Protein AF-0000000072103315 (afdb_homodimer)

pLDDT: mean 82.86, std 22.59, range [32.94, 98.88]

Structure (mmCIF, N/CA/C/O backbone):
data_AF-0000000072103315-model_v1
#
loop_
_entity.id
_entity.type
_entity.pdbx_description
1 polymer 'STS14 protein'
#
loop_
_atom_site.group_PDB
_atom_site.id
_atom_site.type_symbol
_atom_site.label_atom_id
_atom_site.label_alt_id
_atom_site.label_comp_id
_atom_site.label_asym_id
_atom_site.label_entity_id
_atom_site.label_seq_id
_atom_site.pdbx_PDB_ins_code
_atom_site.Cartn_x
_atom_site.Cartn_y
_atom_site.Cartn_z
_atom_site.occupancy
_atom_site.B_iso_or_equiv
_atom_site.auth_seq_id
_atom_site.auth_comp_id
_atom_site.auth_asym_id
_atom_site.auth_atom_id
_atom_site.pdbx_PDB_model_num
ATOM 1 N N . MET A 1 1 ? -19.484 75 88.875 1 34.22 1 MET A N 1
ATOM 2 C CA . MET A 1 1 ? -18.703 73.812 88.875 1 34.22 1 MET A CA 1
ATOM 3 C C . MET A 1 1 ? -18.703 73.125 87.5 1 34.22 1 MET A C 1
ATOM 5 O O . MET A 1 1 ? -19.75 72.75 86.938 1 34.22 1 MET A O 1
ATOM 9 N N . ALA A 1 2 ? -17.812 73.625 86.562 1 39.03 2 ALA A N 1
ATOM 10 C CA . ALA A 1 2 ? -17.516 73.438 85.125 1 39.03 2 ALA A CA 1
ATOM 11 C C . ALA A 1 2 ? -17.094 72 84.875 1 39.03 2 ALA A C 1
ATOM 13 O O . ALA A 1 2 ? -16.141 71.5 85.438 1 39.03 2 ALA A O 1
ATOM 14 N N . TYR A 1 3 ? -18.078 71.062 84.688 1 36.84 3 TYR A N 1
ATOM 15 C CA . TYR A 1 3 ? -17.922 69.625 84.375 1 36.84 3 TYR A CA 1
ATOM 16 C C . TYR A 1 3 ? -17.047 69.438 83.188 1 36.84 3 TYR A C 1
ATOM 18 O O . TYR A 1 3 ? -17.312 70 82.125 1 36.84 3 TYR A O 1
ATOM 26 N N . PHE A 1 4 ? -15.719 69.25 83.312 1 36.66 4 PHE A N 1
ATOM 27 C CA . PHE A 1 4 ? -14.633 68.938 82.438 1 36.66 4 PHE A CA 1
ATOM 28 C C . PHE A 1 4 ? -14.898 67.688 81.625 1 36.66 4 PHE A C 1
ATOM 30 O O . PHE A 1 4 ? -14.945 66.562 82.25 1 36.66 4 PHE A O 1
ATOM 37 N N . LEU A 1 5 ? -15.805 67.625 80.688 1 36.06 5 LEU A N 1
ATOM 38 C CA . LEU A 1 5 ? -16.109 66.5 79.812 1 36.06 5 LEU A CA 1
ATOM 39 C C . LEU A 1 5 ? -14.852 66 79.188 1 36.06 5 LEU A C 1
ATOM 41 O O . LEU A 1 5 ? -14.164 66.75 78.438 1 36.06 5 LEU A O 1
ATOM 45 N N . PHE A 1 6 ? -14.07 65.125 79.812 1 36.47 6 PHE A N 1
ATOM 46 C CA . PHE A 1 6 ? -12.836 64.438 79.375 1 36.47 6 PHE A CA 1
ATOM 47 C C . PHE A 1 6 ? -13.078 63.656 78.062 1 36.47 6 PHE A C 1
ATOM 49 O O . PHE A 1 6 ? -13.891 62.719 78.062 1 36.47 6 PHE A O 1
ATOM 56 N N . LEU A 1 7 ? -13.125 64.25 76.938 1 38.22 7 LEU A N 1
ATOM 57 C CA . LEU A 1 7 ? -13.25 63.562 75.625 1 38.22 7 LEU A CA 1
ATOM 58 C C . LEU A 1 7 ? -12.117 62.562 75.375 1 38.22 7 LEU A C 1
ATOM 60 O O . LEU A 1 7 ? -10.945 62.938 75.438 1 38.22 7 LEU A O 1
ATOM 64 N N . GLN A 1 8 ? -12.211 61.375 75.938 1 35.34 8 GLN A N 1
ATOM 65 C CA . GLN A 1 8 ? -11.219 60.312 75.75 1 35.34 8 GLN A CA 1
ATOM 66 C C . GLN A 1 8 ? -11.008 60 74.25 1 35.34 8 GLN A C 1
ATOM 68 O O . GLN A 1 8 ? -11.969 59.719 73.562 1 35.34 8 GLN A O 1
ATOM 73 N N . PHE A 1 9 ? -10.031 60.594 73.625 1 38.16 9 PHE A N 1
ATOM 74 C CA . PHE A 1 9 ? -9.609 60.344 72.25 1 38.16 9 PHE A CA 1
ATOM 75 C C . PHE A 1 9 ? -9.156 58.906 72.062 1 38.16 9 PHE A C 1
ATOM 77 O O . PHE A 1 9 ? -8.242 58.438 72.75 1 38.16 9 PHE A O 1
ATOM 84 N N . ILE A 1 10 ? -10.039 57.969 71.938 1 35.69 10 ILE A N 1
ATOM 85 C CA . ILE A 1 10 ? -9.633 56.594 71.688 1 35.69 10 ILE A CA 1
ATOM 86 C C . ILE A 1 10 ? -8.766 56.469 70.438 1 35.69 10 ILE A C 1
ATOM 88 O O . ILE A 1 10 ? -9.172 56.906 69.375 1 35.69 10 ILE A O 1
ATOM 92 N N . LEU A 1 11 ? -7.469 56.531 70.625 1 32.94 11 LEU A N 1
ATOM 93 C CA . LEU A 1 11 ? -6.449 56.344 69.562 1 32.94 11 LEU A CA 1
ATOM 94 C C . LEU A 1 11 ? -6.617 54.969 68.875 1 32.94 11 LEU A C 1
ATOM 96 O O . LEU A 1 11 ? -6.535 53.938 69.562 1 32.94 11 LEU A O 1
ATOM 100 N N . LEU A 1 12 ? -7.559 54.844 68 1 36.03 12 LEU A N 1
ATOM 101 C CA . LEU A 1 12 ? -7.703 53.562 67.312 1 36.03 12 LEU A CA 1
ATOM 102 C C . LEU A 1 12 ? -6.418 53.219 66.562 1 36.03 12 LEU A C 1
ATOM 104 O O . LEU A 1 12 ? -5.918 54 65.75 1 36.03 12 LEU A O 1
ATOM 108 N N . SER A 1 13 ? -5.5 52.594 67.188 1 36.66 13 SER A N 1
ATOM 109 C CA . SER A 1 13 ? -4.266 52.094 66.562 1 36.66 13 SER A CA 1
ATOM 110 C C . SER A 1 13 ? -4.555 51.188 65.375 1 36.66 13 SER A C 1
ATOM 112 O O . SER A 1 13 ? -5.266 50.188 65.5 1 36.66 13 SER A O 1
ATOM 114 N N . ALA A 1 14 ? -4.766 51.719 64.25 1 37.81 14 ALA A N 1
ATOM 115 C CA . ALA A 1 14 ? -4.898 50.938 63.031 1 37.81 14 ALA A CA 1
ATOM 116 C C . ALA A 1 14 ? -3.664 50.062 62.781 1 37.81 14 ALA A C 1
ATOM 118 O O . ALA A 1 14 ? -2.566 50.594 62.562 1 37.81 14 ALA A O 1
ATOM 119 N N . ILE A 1 15 ? -3.502 49 63.469 1 36.97 15 ILE A N 1
ATOM 120 C CA . ILE A 1 15 ? -2.393 48.094 63.219 1 36.97 15 ILE A CA 1
ATOM 121 C C . ILE A 1 15 ? -2.42 47.625 61.781 1 36.97 15 ILE A C 1
ATOM 123 O O . ILE A 1 15 ? -3.434 47.094 61.312 1 36.97 15 ILE A O 1
ATOM 127 N N . SER A 1 16 ? -1.817 48.281 60.875 1 35.09 16 SER A N 1
ATOM 128 C CA . SER A 1 16 ? -1.657 47.875 59.5 1 35.09 16 SER A CA 1
ATOM 129 C C . SER A 1 16 ? -1.01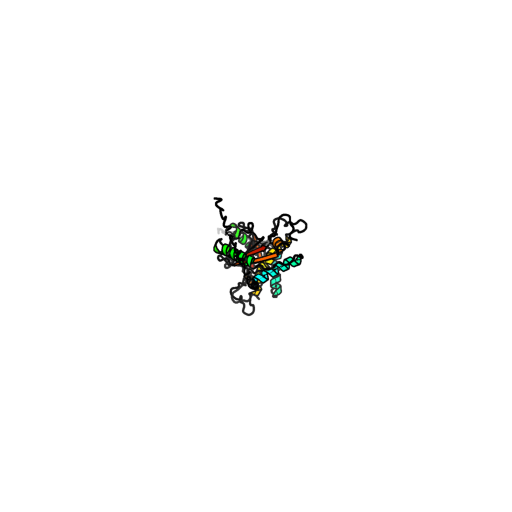3 46.469 59.406 1 35.09 16 SER A C 1
ATOM 131 O O . SER A 1 16 ? 0.096 46.281 59.906 1 35.09 16 SER A O 1
ATOM 133 N N . SER A 1 17 ? -1.743 45.438 59.625 1 40.25 17 SER A N 1
ATOM 134 C CA . SER A 1 17 ? -1.151 44.125 59.438 1 40.25 17 SER A CA 1
ATOM 135 C C . SER A 1 17 ? -0.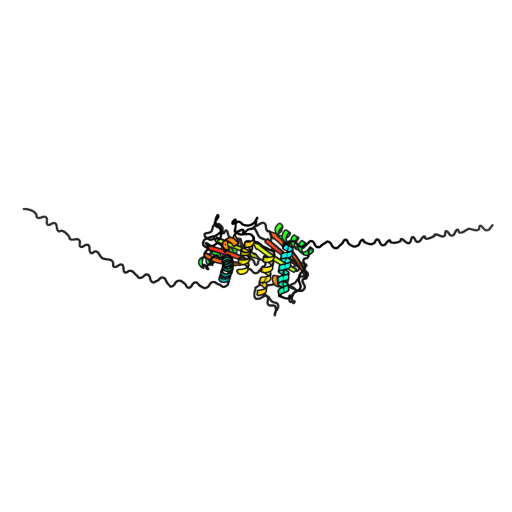566 44 58.031 1 40.25 17 SER A C 1
ATOM 137 O O . SER A 1 17 ? -1.277 44.156 57.031 1 40.25 17 SER A O 1
ATOM 139 N N . LEU A 1 18 ? 0.617 44.438 57.812 1 41.19 18 LEU A N 1
ATOM 140 C CA . LEU A 1 18 ? 1.313 44.125 56.562 1 41.19 18 LEU A CA 1
ATOM 141 C C . LEU A 1 18 ? 1.318 42.625 56.281 1 41.19 18 LEU A C 1
ATOM 143 O O . LEU A 1 18 ? 1.901 41.844 57.062 1 41.19 18 LEU A O 1
ATOM 147 N N . ALA A 1 19 ? 0.28 42.062 55.75 1 38.94 19 ALA A N 1
ATOM 148 C CA . ALA A 1 19 ? 0.307 40.688 55.281 1 38.94 19 ALA A CA 1
ATOM 149 C C . ALA A 1 19 ? 1.526 40.406 54.406 1 38.94 19 ALA A C 1
ATOM 151 O O . ALA A 1 19 ? 1.727 41.094 53.406 1 38.94 19 ALA A O 1
ATOM 152 N N . TYR A 1 20 ? 2.633 40 55 1 41.41 20 TYR A N 1
ATOM 153 C CA . TYR A 1 20 ? 3.742 39.438 54.25 1 41.41 20 TYR A CA 1
ATOM 154 C C . TYR A 1 20 ? 3.252 38.375 53.25 1 41.41 20 TYR A C 1
ATOM 156 O O . TYR A 1 20 ? 2.631 37.406 53.625 1 41.41 20 TYR A O 1
ATOM 164 N N . ILE A 1 21 ? 2.795 38.812 52.125 1 38.69 21 ILE A N 1
ATOM 165 C CA . ILE A 1 21 ? 2.531 37.844 51.094 1 38.69 21 ILE A CA 1
ATOM 166 C C . ILE A 1 21 ? 3.777 36.969 50.844 1 38.69 21 ILE A C 1
ATOM 168 O O . ILE A 1 21 ? 4.82 37.5 50.438 1 38.69 21 ILE A O 1
ATOM 172 N N . LEU A 1 22 ? 4.098 36.031 51.75 1 39.34 22 LEU A N 1
ATOM 173 C CA . LEU A 1 22 ? 5.094 35.031 51.375 1 39.34 22 LEU A CA 1
ATOM 174 C C . LEU A 1 22 ? 4.902 34.562 49.938 1 39.34 22 LEU A C 1
ATOM 176 O O . LEU A 1 22 ? 3.809 34.125 49.562 1 39.34 22 LEU A O 1
ATOM 180 N N . GLY A 1 23 ? 5.621 35.156 49.062 1 41 23 GLY A N 1
ATOM 181 C CA . GLY A 1 23 ? 5.711 34.594 47.719 1 41 23 GLY A CA 1
ATOM 182 C C . GLY A 1 23 ? 5.918 33.094 47.719 1 41 23 GLY A C 1
ATOM 183 O O . GLY A 1 23 ? 6.938 32.594 48.219 1 41 23 GLY A O 1
ATOM 184 N N . GLN A 1 24 ? 4.902 32.312 48 1 45.31 24 GLN A N 1
ATOM 185 C CA . GLN A 1 24 ? 5.133 30.891 47.812 1 45.31 24 GLN A CA 1
ATOM 186 C C . GLN A 1 24 ? 5.84 30.609 46.5 1 45.31 24 GLN A C 1
ATOM 188 O O . GLN A 1 24 ? 5.395 31.078 45.438 1 45.31 24 GLN A O 1
ATOM 193 N N . ALA A 1 25 ? 7.148 30.406 46.562 1 46.53 25 ALA A N 1
ATOM 194 C CA . ALA A 1 25 ? 7.848 29.938 45.375 1 46.53 25 ALA A CA 1
ATOM 195 C C . ALA A 1 25 ? 7.07 28.812 44.688 1 46.53 25 ALA A C 1
ATOM 197 O O . ALA A 1 25 ? 6.68 27.844 45.344 1 46.53 25 ALA A O 1
ATOM 198 N N . VAL A 1 26 ? 6.262 29.141 43.688 1 50.34 26 VAL A N 1
ATOM 199 C CA . VAL A 1 26 ? 5.723 28.062 42.844 1 50.34 26 VAL A CA 1
ATOM 200 C C . VAL A 1 26 ? 6.816 27.047 42.562 1 50.34 26 VAL A C 1
ATOM 202 O O . VAL A 1 26 ? 7.938 27.406 42.188 1 50.34 26 VAL A O 1
ATOM 205 N N . PRO A 1 27 ? 6.805 25.891 43.281 1 49.09 27 PRO A N 1
ATOM 206 C CA . PRO A 1 27 ? 7.844 24.922 42.938 1 49.09 27 PRO A CA 1
ATOM 207 C C . PRO A 1 27 ? 8.117 24.875 41.438 1 49.09 27 PRO A C 1
ATOM 209 O O . PRO A 1 27 ? 7.23 25.188 40.625 1 49.09 27 PRO A O 1
ATOM 212 N N . PRO A 1 28 ? 9.422 24.969 41.062 1 45.44 28 PRO A N 1
ATOM 213 C CA . PRO A 1 28 ? 9.664 24.859 39.625 1 45.44 28 PRO A CA 1
ATOM 214 C C . PRO A 1 28 ? 8.797 23.781 38.969 1 45.44 28 PRO A C 1
ATOM 216 O O . PRO A 1 28 ? 8.375 22.828 39.625 1 45.44 28 PRO A O 1
ATOM 219 N N . PRO A 1 29 ? 8.109 24.172 37.906 1 42.12 29 PRO A N 1
ATOM 220 C CA . PRO A 1 29 ? 7.328 23.109 37.281 1 42.12 29 PRO A CA 1
ATOM 221 C C . PRO A 1 29 ? 8.078 21.781 37.219 1 42.12 29 PRO A C 1
ATOM 223 O O . PRO A 1 29 ? 9.312 21.766 37.219 1 42.12 29 PRO A O 1
ATOM 226 N N . PRO A 1 30 ? 7.523 20.703 37.719 1 43.34 30 PRO A N 1
ATOM 227 C CA . PRO A 1 30 ? 8.242 19.438 37.625 1 43.34 30 PRO A CA 1
ATOM 228 C C . PRO A 1 30 ? 9.039 19.312 36.312 1 43.34 30 PRO A C 1
ATOM 230 O O . PRO A 1 30 ? 8.727 19.969 35.312 1 43.34 30 PRO A O 1
ATOM 233 N N . PRO A 1 31 ? 10.273 18.797 36.406 1 39.84 31 PRO A N 1
ATOM 234 C CA . PRO A 1 31 ? 11.047 18.609 35.188 1 39.84 31 PRO A CA 1
ATOM 235 C C . PRO A 1 31 ? 10.18 18.203 34 1 39.84 31 PRO A C 1
ATOM 237 O O . PRO A 1 31 ? 9.117 17.609 34.188 1 39.84 31 PRO A O 1
ATOM 240 N N . THR A 1 32 ? 10.344 18.844 32.875 1 40.97 32 THR A N 1
ATOM 241 C CA . THR A 1 32 ? 9.742 18.484 31.594 1 40.97 32 THR A CA 1
ATOM 242 C C . THR A 1 32 ? 9.648 16.969 31.469 1 40.97 32 THR A C 1
ATOM 244 O O . THR A 1 32 ? 10.617 16.25 31.734 1 40.97 32 THR A O 1
ATOM 247 N N . ALA A 1 33 ? 8.484 16.391 31.562 1 40.84 33 ALA A N 1
ATOM 248 C CA . ALA A 1 33 ? 8.227 14.969 31.359 1 40.84 33 ALA A CA 1
ATOM 249 C C . ALA A 1 33 ? 9.211 14.375 30.359 1 40.84 33 ALA A C 1
ATOM 251 O O . ALA A 1 33 ? 9.5 14.984 29.328 1 40.84 33 ALA A O 1
ATOM 252 N N . ALA A 1 34 ? 10.133 13.602 30.609 1 41.94 34 ALA A N 1
ATOM 253 C CA . ALA A 1 34 ? 11.023 12.812 29.75 1 41.94 34 ALA A CA 1
ATOM 254 C C . ALA A 1 34 ? 10.281 12.273 28.531 1 41.94 34 ALA A C 1
ATOM 256 O O . ALA A 1 34 ? 9.195 11.688 28.672 1 41.94 34 ALA A O 1
ATOM 257 N N . TH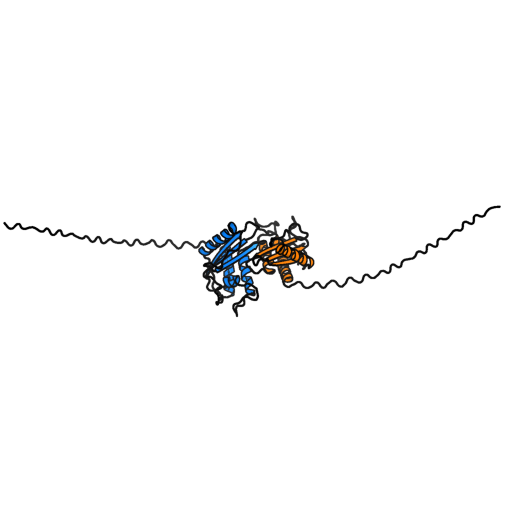R A 1 35 ? 10.359 12.883 27.328 1 46.91 35 THR A N 1
ATOM 258 C CA . THR A 1 35 ? 9.758 12.469 26.062 1 46.91 35 THR A CA 1
ATOM 259 C C . THR A 1 35 ? 9.93 10.969 25.844 1 46.91 35 THR A C 1
ATOM 261 O O . THR A 1 35 ? 11.055 10.461 25.844 1 46.91 35 THR A O 1
ATOM 264 N N . THR A 1 36 ? 9.141 10.109 26.422 1 50.53 36 THR A N 1
ATOM 265 C CA . THR A 1 36 ? 9.172 8.68 26.141 1 50.53 36 THR A CA 1
ATOM 266 C C . THR A 1 36 ? 9.586 8.438 24.688 1 50.53 36 THR A C 1
ATOM 268 O O . THR A 1 36 ? 9.07 9.078 23.766 1 50.53 36 THR A O 1
ATOM 271 N N . PRO A 1 37 ? 10.711 7.801 24.578 1 55.5 37 PRO A N 1
ATOM 272 C CA . PRO A 1 37 ? 11.148 7.461 23.219 1 55.5 37 PRO A CA 1
ATOM 273 C C . PRO A 1 37 ? 10.016 6.891 22.359 1 55.5 37 PRO A C 1
ATOM 275 O O . PRO A 1 37 ? 9.148 6.184 22.875 1 55.5 37 PRO A O 1
ATOM 278 N N . PRO A 1 38 ? 9.914 7.398 21.234 1 72.12 38 PRO A N 1
ATOM 279 C CA . PRO A 1 38 ? 8.875 6.875 20.344 1 72.12 38 PRO A CA 1
ATOM 280 C C . PRO A 1 38 ? 8.969 5.363 20.156 1 72.12 38 PRO A C 1
ATOM 282 O O . PRO A 1 38 ? 10.055 4.789 20.266 1 72.12 38 PRO A O 1
ATOM 285 N N . SER A 1 39 ? 7.848 4.703 20.078 1 86.88 39 SER A N 1
ATOM 286 C CA . SER A 1 39 ? 7.785 3.291 19.719 1 86.88 39 SER A CA 1
ATOM 287 C C . SER A 1 39 ? 8.578 3.01 18.438 1 86.88 39 SER A C 1
ATOM 289 O O . SER A 1 39 ? 8.969 3.938 17.734 1 86.88 39 SER A O 1
ATOM 291 N N . ARG A 1 40 ? 8.898 1.839 18.203 1 90.75 40 ARG A N 1
ATOM 292 C CA . ARG A 1 40 ? 9.594 1.439 16.969 1 90.75 40 ARG A CA 1
ATOM 293 C C . ARG A 1 40 ? 8.844 1.926 15.742 1 90.75 40 ARG A C 1
ATOM 295 O O . ARG A 1 40 ? 9.461 2.426 14.797 1 90.75 40 ARG A O 1
ATOM 302 N N . ALA A 1 41 ? 7.547 1.81 15.773 1 94.12 41 ALA A N 1
ATOM 303 C CA . ALA A 1 41 ? 6.734 2.283 14.656 1 94.12 41 ALA A CA 1
ATOM 304 C C . ALA A 1 41 ? 6.848 3.797 14.5 1 94.12 41 ALA A C 1
ATOM 306 O O . ALA A 1 41 ? 6.98 4.305 13.383 1 94.12 41 ALA A O 1
ATOM 307 N N . ALA A 1 42 ? 6.777 4.488 15.602 1 97.5 42 ALA A N 1
ATOM 308 C CA . ALA A 1 42 ? 6.902 5.945 15.578 1 97.5 42 ALA A CA 1
ATOM 309 C C . ALA A 1 42 ? 8.234 6.367 14.961 1 97.5 42 ALA A C 1
ATOM 311 O O . ALA A 1 42 ? 8.273 7.258 14.109 1 97.5 42 ALA A O 1
ATOM 312 N N . GLN A 1 43 ? 9.242 5.703 15.391 1 97.94 43 GLN A N 1
ATOM 313 C CA . GLN A 1 43 ? 10.562 6.035 14.875 1 97.94 43 GLN A CA 1
ATOM 314 C C . GLN A 1 43 ? 10.656 5.75 13.375 1 97.94 43 GLN A C 1
ATOM 316 O O . GLN A 1 43 ? 11.273 6.512 12.633 1 97.94 43 GLN A O 1
ATOM 321 N N . GLU A 1 44 ? 10.078 4.668 12.922 1 97.5 44 GLU A N 1
ATOM 322 C CA . GLU A 1 44 ? 10.109 4.328 11.508 1 97.5 44 GLU A CA 1
ATOM 323 C C . GLU A 1 44 ? 9.344 5.359 10.68 1 97.5 44 GLU A C 1
ATOM 325 O O . GLU A 1 44 ? 9.812 5.77 9.609 1 97.5 44 GLU A O 1
ATOM 330 N N . PHE A 1 45 ? 8.164 5.758 11.133 1 98.56 45 PHE A N 1
ATOM 331 C CA . PHE A 1 45 ? 7.453 6.84 10.461 1 98.56 45 PHE A CA 1
ATOM 332 C C . PHE A 1 45 ? 8.336 8.078 10.344 1 98.56 45 PHE A C 1
ATOM 334 O O . PHE A 1 45 ? 8.445 8.664 9.266 1 98.56 45 PHE A O 1
ATOM 341 N N . LEU A 1 46 ? 8.914 8.422 11.469 1 98.81 46 LEU A N 1
ATOM 342 C CA . LEU A 1 46 ? 9.711 9.641 11.523 1 98.81 46 LEU A CA 1
ATOM 343 C C . LEU A 1 46 ? 10.914 9.555 10.594 1 98.81 46 LEU A C 1
ATOM 345 O O . LEU A 1 46 ? 11.172 10.469 9.812 1 98.81 46 LEU A O 1
ATOM 349 N N . ASP A 1 47 ? 11.625 8.477 10.633 1 98.62 47 ASP A N 1
ATOM 350 C CA . ASP A 1 47 ? 12.828 8.289 9.82 1 98.62 47 ASP A CA 1
ATOM 351 C C . ASP A 1 47 ? 12.5 8.359 8.336 1 98.62 47 ASP A C 1
ATOM 353 O O . ASP A 1 47 ? 13.203 9.016 7.566 1 98.62 47 ASP A O 1
ATOM 357 N N . GLU A 1 48 ? 11.453 7.664 7.891 1 98.38 48 GLU A N 1
ATOM 358 C CA . GLU A 1 48 ? 11.102 7.629 6.477 1 98.38 48 GLU A CA 1
ATOM 359 C C . GLU A 1 48 ? 10.648 9 5.984 1 98.38 48 GLU A C 1
ATOM 361 O O . GLU A 1 48 ? 10.953 9.398 4.859 1 98.38 48 GLU A O 1
ATOM 366 N N . HIS A 1 49 ? 9.891 9.688 6.812 1 98.88 49 HIS A N 1
ATOM 367 C CA . HIS A 1 49 ? 9.539 11.055 6.457 1 98.88 49 HIS A CA 1
ATOM 368 C C . HIS A 1 49 ? 10.789 11.914 6.289 1 98.88 49 HIS A C 1
ATOM 370 O O . HIS A 1 49 ? 10.922 12.641 5.301 1 98.88 49 HIS A O 1
ATOM 376 N N . ASN A 1 50 ? 11.656 11.875 7.207 1 98.88 50 ASN A N 1
ATOM 377 C CA . ASN A 1 50 ? 12.812 12.758 7.223 1 98.88 50 ASN A CA 1
ATOM 378 C C . ASN A 1 50 ? 13.82 12.383 6.137 1 98.88 50 ASN A C 1
ATOM 380 O O . ASN A 1 50 ? 14.539 13.242 5.629 1 98.88 50 ASN A O 1
ATOM 384 N N . LYS A 1 51 ? 13.836 11.148 5.812 1 98.81 51 LYS A N 1
ATOM 385 C CA . LYS A 1 51 ? 14.617 10.758 4.645 1 98.81 51 LYS A CA 1
ATOM 386 C C . LYS A 1 51 ? 14.133 11.477 3.389 1 98.81 51 LYS A C 1
ATOM 388 O O . LYS A 1 51 ? 14.93 12 2.617 1 98.81 51 LYS A O 1
ATOM 393 N N . ALA A 1 52 ? 12.875 11.469 3.141 1 98.62 52 ALA A N 1
ATOM 394 C CA . ALA A 1 52 ? 12.289 12.148 1.99 1 98.62 52 ALA A CA 1
ATOM 395 C C . ALA A 1 52 ? 12.578 13.648 2.035 1 98.62 52 ALA A C 1
ATOM 397 O O . ALA A 1 52 ? 12.867 14.266 1.008 1 98.62 52 ALA A O 1
ATOM 398 N N . ARG A 1 53 ? 12.461 14.195 3.23 1 98.88 53 ARG A N 1
ATOM 399 C CA . ARG A 1 53 ? 12.711 15.625 3.4 1 98.88 53 ARG A CA 1
ATOM 400 C C . ARG A 1 53 ? 14.172 15.969 3.121 1 98.88 53 ARG A C 1
ATOM 402 O O . ARG A 1 53 ? 14.461 16.953 2.449 1 98.88 53 ARG A O 1
ATOM 409 N N . ALA A 1 54 ? 15.07 15.18 3.605 1 98.81 54 ALA A N 1
ATOM 410 C CA . ALA A 1 54 ? 16.5 15.406 3.389 1 98.81 54 ALA A CA 1
ATOM 411 C C . ALA A 1 54 ? 16.828 15.414 1.9 1 98.81 54 ALA A C 1
ATOM 413 O O . ALA A 1 54 ? 17.703 16.172 1.459 1 98.81 54 ALA A O 1
ATOM 414 N N . GLU A 1 55 ? 16.156 14.664 1.124 1 98.31 55 GLU A N 1
ATOM 415 C CA . GLU A 1 55 ? 16.406 14.539 -0.308 1 98.31 55 GLU A CA 1
ATOM 416 C C . GLU A 1 55 ? 16.172 15.859 -1.029 1 98.31 55 GLU A C 1
ATOM 418 O O . GLU A 1 55 ? 16.75 16.109 -2.09 1 98.31 55 GLU A O 1
ATOM 423 N N . VAL A 1 56 ? 15.375 16.672 -0.457 1 98.12 56 VAL A N 1
ATOM 424 C CA . VAL A 1 56 ? 15.07 17.922 -1.143 1 98.12 56 VAL A CA 1
ATOM 425 C C . VAL A 1 56 ? 15.547 19.109 -0.302 1 98.12 56 VAL A C 1
ATOM 427 O O . VAL A 1 56 ? 15.109 20.234 -0.515 1 98.12 56 VAL A O 1
ATOM 430 N N . GLY A 1 57 ? 16.297 18.828 0.757 1 98.25 57 GLY A N 1
ATOM 431 C CA . GLY A 1 57 ? 16.938 19.875 1.533 1 98.25 57 GLY A CA 1
ATOM 432 C C . GLY A 1 57 ? 16.016 20.547 2.527 1 98.25 57 GLY A C 1
ATOM 433 O O . GLY A 1 57 ? 16.219 21.688 2.908 1 98.25 57 GLY A O 1
ATOM 434 N N . VAL A 1 58 ? 14.992 19.891 2.855 1 98.56 58 VAL A N 1
ATOM 435 C CA . VAL A 1 58 ? 14.023 20.391 3.824 1 98.56 58 VAL A CA 1
ATOM 436 C C . VAL A 1 58 ? 14.391 19.906 5.223 1 98.56 58 VAL A C 1
ATOM 438 O O . VAL A 1 58 ? 14.859 18.781 5.395 1 98.56 58 VAL A O 1
ATOM 441 N N . GLY A 1 59 ? 14.266 20.734 6.301 1 98.56 59 GLY A N 1
ATOM 442 C CA . GLY A 1 59 ? 14.578 20.375 7.676 1 98.56 59 GLY A CA 1
ATOM 443 C C . GLY A 1 59 ? 13.766 19.203 8.188 1 98.56 59 GLY A C 1
ATOM 444 O O . GLY A 1 59 ? 12.656 18.953 7.723 1 98.56 59 GLY A O 1
ATOM 445 N N . PRO A 1 60 ? 14.219 18.531 9.164 1 98.88 60 PRO A N 1
ATOM 446 C CA . PRO A 1 60 ? 13.531 17.344 9.664 1 98.88 60 PRO A CA 1
ATOM 447 C C . PRO A 1 60 ? 12.297 17.672 10.508 1 98.88 60 PRO A C 1
ATOM 449 O O . PRO A 1 60 ? 12.25 18.734 11.133 1 98.88 60 PRO A O 1
ATOM 452 N N . LEU A 1 61 ? 11.289 16.734 10.461 1 98.88 61 LEU A N 1
ATOM 453 C CA . LEU A 1 61 ? 10.188 16.734 11.422 1 98.88 61 LEU A CA 1
ATOM 454 C C . LEU A 1 61 ? 10.648 16.188 12.766 1 98.88 61 LEU A C 1
ATOM 456 O O . LEU A 1 61 ? 11.586 15.383 12.828 1 98.88 61 LEU A O 1
ATOM 460 N N . THR A 1 62 ? 10.023 16.625 13.812 1 98.75 62 THR A N 1
ATOM 461 C CA . THR A 1 62 ? 10.141 16 15.133 1 98.75 62 THR A CA 1
ATOM 462 C C . THR A 1 62 ? 8.859 15.266 15.5 1 98.75 62 THR A C 1
ATOM 464 O O . THR A 1 62 ? 7.77 15.633 15.047 1 98.75 62 THR A O 1
ATOM 467 N N . TRP A 1 63 ? 9.008 14.211 16.297 1 98.56 63 TRP A N 1
ATOM 468 C CA . TRP A 1 63 ? 7.84 13.453 16.719 1 98.56 63 TRP A CA 1
ATOM 469 C C . TRP A 1 63 ? 7.055 14.211 17.781 1 98.56 63 TRP A C 1
ATOM 471 O O . TRP A 1 63 ? 7.633 14.727 18.734 1 98.56 63 TRP A O 1
ATOM 481 N N . SER A 1 64 ? 5.77 14.312 17.625 1 98.5 64 SER A N 1
ATOM 482 C CA . SER A 1 64 ? 4.871 14.938 18.594 1 98.5 64 SER A CA 1
ATOM 483 C C . SER A 1 64 ? 3.979 13.906 19.266 1 98.5 64 SER A C 1
ATOM 485 O O . SER A 1 64 ? 3.1 13.32 18.641 1 98.5 64 SER A O 1
ATOM 487 N N . SER A 1 65 ? 4.133 13.758 20.578 1 97.25 65 SER A N 1
ATOM 488 C CA . SER A 1 65 ? 3.287 12.828 21.328 1 97.25 65 SER A CA 1
ATOM 489 C C . SER A 1 65 ? 1.823 13.258 21.266 1 97.25 65 SER A C 1
ATOM 491 O O . SER A 1 65 ? 0.927 12.406 21.266 1 97.25 65 SER A O 1
ATOM 493 N N . MET A 1 66 ? 1.631 14.508 21.281 1 97.62 66 MET A N 1
ATOM 494 C CA . MET A 1 66 ? 0.267 15.016 21.172 1 97.62 66 MET A CA 1
ATOM 495 C C . MET A 1 66 ? -0.37 14.609 19.859 1 97.62 66 MET A C 1
ATOM 497 O O . MET A 1 66 ? -1.483 14.078 19.828 1 97.62 66 MET A O 1
ATOM 501 N N . LEU A 1 67 ? 0.289 14.82 18.75 1 98.25 67 LEU A N 1
ATOM 502 C CA . LEU A 1 67 ? -0.244 14.445 17.438 1 98.25 67 LEU A CA 1
ATOM 503 C C . LEU A 1 67 ? -0.417 12.93 17.344 1 98.25 67 LEU A C 1
ATOM 505 O O . LEU A 1 67 ? -1.375 12.445 16.734 1 98.25 67 LEU A O 1
ATOM 509 N N . ALA A 1 68 ? 0.535 12.203 17.906 1 98.25 68 ALA A N 1
ATOM 510 C CA . ALA A 1 68 ? 0.425 10.75 17.938 1 98.25 68 ALA A CA 1
ATOM 511 C C . ALA A 1 68 ? -0.838 10.305 18.672 1 98.25 68 ALA A C 1
ATOM 513 O O . ALA A 1 68 ? -1.531 9.391 18.234 1 98.25 68 ALA A O 1
ATOM 514 N N . LYS A 1 69 ? -1.091 10.93 19.781 1 97.88 69 LYS A N 1
ATOM 515 C CA . LYS A 1 69 ? -2.305 10.617 20.531 1 97.88 69 LYS A CA 1
ATOM 516 C C . LYS A 1 69 ? -3.553 10.945 19.719 1 97.88 69 LYS A C 1
ATOM 518 O O . LYS A 1 69 ? -4.488 10.141 19.656 1 97.88 69 LYS A O 1
ATOM 523 N N . GLU A 1 70 ? -3.559 12.102 19.094 1 97.75 70 GLU A N 1
ATOM 524 C CA . GLU A 1 70 ? -4.707 12.523 18.297 1 97.75 70 GLU A CA 1
ATOM 525 C C . GLU A 1 70 ? -4.961 11.57 17.141 1 97.75 70 GLU A C 1
ATOM 527 O O . GLU A 1 70 ? -6.105 11.195 16.875 1 97.75 70 GLU A O 1
ATOM 532 N N . THR A 1 71 ? -3.924 11.18 16.453 1 98.31 71 THR A N 1
ATOM 533 C CA . THR A 1 71 ? -4.082 10.242 15.352 1 98.31 71 THR A CA 1
ATOM 534 C C . THR A 1 71 ? -4.531 8.875 15.867 1 98.31 71 THR A C 1
ATOM 536 O O . THR A 1 71 ? -5.336 8.203 15.219 1 98.31 71 THR A O 1
ATOM 539 N N . SER A 1 72 ? -4.008 8.453 16.969 1 98.12 72 SER A N 1
ATOM 540 C CA . SER A 1 72 ? -4.395 7.172 17.547 1 98.12 72 SER A CA 1
ATOM 541 C C . SER A 1 72 ? -5.887 7.141 17.859 1 98.12 72 SER A C 1
ATOM 543 O O . SER A 1 72 ? -6.566 6.156 17.578 1 98.12 72 SER A O 1
ATOM 545 N N . LEU A 1 73 ? -6.348 8.188 18.438 1 98.19 73 LEU A N 1
ATOM 546 C CA . LEU A 1 73 ? -7.773 8.273 18.75 1 98.19 73 LEU A CA 1
ATOM 547 C C . LEU A 1 73 ? -8.609 8.258 17.469 1 98.19 73 LEU A C 1
ATOM 549 O O . LEU A 1 73 ? -9.641 7.59 17.406 1 98.19 73 LEU A O 1
ATOM 553 N N . LEU A 1 74 ? -8.18 8.938 16.5 1 97.94 74 LEU A N 1
ATOM 554 C CA . LEU A 1 74 ? -8.945 9.07 15.273 1 97.94 74 LEU A CA 1
ATOM 555 C C . LEU A 1 74 ? -9 7.742 14.516 1 97.94 74 LEU A C 1
ATOM 557 O O . LEU A 1 74 ? -10.062 7.328 14.055 1 97.94 74 LEU A O 1
ATOM 561 N N . VAL A 1 75 ? -7.836 7.027 14.336 1 97.75 75 VAL A N 1
ATOM 562 C CA . VAL A 1 75 ? -7.859 5.762 13.609 1 97.75 75 VAL A CA 1
ATOM 563 C C . VAL A 1 75 ? -8.758 4.77 14.336 1 97.75 75 VAL A C 1
ATOM 565 O O . VAL A 1 75 ? -9.461 3.977 13.703 1 97.75 75 VAL A O 1
ATOM 568 N N . ARG A 1 76 ? -8.711 4.773 15.617 1 97.06 76 ARG A N 1
ATOM 569 C CA . ARG A 1 76 ? -9.555 3.863 16.391 1 97.06 76 ARG A CA 1
ATOM 570 C C . ARG A 1 76 ? -11.031 4.219 16.234 1 97.06 76 ARG A C 1
ATOM 572 O O . ARG A 1 76 ? -11.883 3.334 16.156 1 97.06 76 ARG A O 1
ATOM 579 N N . TYR A 1 77 ? -11.352 5.461 16.297 1 97.81 77 TYR A N 1
ATOM 580 C CA . TYR A 1 77 ? -12.727 5.895 16.078 1 97.81 77 TYR A CA 1
ATOM 581 C C . TYR A 1 77 ? -13.219 5.434 14.703 1 97.81 77 TYR A C 1
ATOM 583 O O . TYR A 1 77 ? -14.328 4.898 14.594 1 97.81 77 TYR A O 1
ATOM 591 N N . GLN A 1 78 ? -12.398 5.629 13.641 1 96.56 78 GLN A N 1
ATOM 592 C CA . GLN A 1 78 ? -12.766 5.18 12.297 1 96.56 78 GLN A CA 1
ATOM 593 C C . GLN A 1 78 ? -12.984 3.668 12.273 1 96.56 78 GLN A C 1
ATOM 595 O O . GLN A 1 78 ? -13.914 3.184 11.633 1 96.56 78 GLN A O 1
ATOM 600 N N . ARG A 1 79 ? -12.062 2.961 12.938 1 94.75 79 ARG A N 1
ATOM 601 C CA . ARG A 1 79 ? -12.164 1.506 13 1 94.75 79 ARG A CA 1
ATOM 602 C C . ARG A 1 79 ? -13.445 1.075 13.703 1 94.75 79 ARG A C 1
ATOM 604 O O . ARG A 1 79 ? -14.188 0.236 13.195 1 94.75 79 ARG A O 1
ATOM 611 N N . ASP A 1 80 ? -13.781 1.671 14.828 1 95.12 80 ASP A N 1
ATOM 612 C CA . ASP A 1 80 ? -14.789 1.153 15.742 1 95.12 80 ASP A CA 1
ATOM 613 C C . ASP A 1 80 ? -16.172 1.718 15.414 1 95.12 80 ASP A C 1
ATOM 615 O O . ASP A 1 80 ? -17.188 1.058 15.633 1 95.12 80 ASP A O 1
ATOM 619 N N . LYS A 1 81 ? -16.203 2.906 14.836 1 96.19 81 LYS A N 1
ATOM 620 C CA . LYS A 1 81 ? -17.484 3.588 14.758 1 96.19 81 LYS A CA 1
ATOM 621 C C . LYS A 1 81 ? -17.828 3.975 13.32 1 96.19 81 LYS A C 1
ATOM 623 O O . LYS A 1 81 ? -18.953 4.359 13.023 1 96.19 81 LYS A O 1
ATOM 628 N N . GLN A 1 82 ? -16.891 3.875 12.422 1 94.19 82 GLN A N 1
ATOM 629 C CA . GLN A 1 82 ? -17.125 4.379 11.07 1 94.19 82 GLN A CA 1
ATOM 630 C C . GLN A 1 82 ? -16.766 3.326 10.023 1 94.19 82 GLN A C 1
ATOM 632 O O . GLN A 1 82 ? -16.297 3.662 8.938 1 94.19 82 GLN A O 1
ATOM 637 N N . ASN A 1 83 ? -16.875 2.037 10.398 1 89.62 83 ASN A N 1
ATOM 638 C CA . ASN A 1 83 ? -16.672 0.918 9.484 1 89.62 83 ASN A CA 1
ATOM 639 C C . ASN A 1 83 ? -15.312 1.001 8.797 1 89.62 83 ASN A C 1
ATOM 641 O O . ASN A 1 83 ? -15.195 0.73 7.602 1 89.62 83 ASN A O 1
ATOM 645 N N . CYS A 1 84 ? -14.367 1.608 9.469 1 92.06 84 CYS A N 1
ATOM 646 C CA . CYS A 1 84 ? -12.977 1.695 9.031 1 92.06 84 CYS A CA 1
ATOM 647 C C . CYS A 1 84 ? -12.852 2.559 7.781 1 92.06 84 CYS A C 1
ATOM 649 O O . CYS A 1 84 ? -12.016 2.287 6.914 1 92.06 84 CYS A O 1
ATOM 651 N N . SER A 1 85 ? -13.672 3.516 7.672 1 91.25 85 SER A N 1
ATOM 652 C CA . SER A 1 85 ? -13.633 4.445 6.547 1 91.25 85 SER A CA 1
ATOM 653 C C . SER A 1 85 ? -12.578 5.527 6.758 1 91.25 85 SER A C 1
ATOM 655 O O . SER A 1 85 ? -12.078 5.703 7.867 1 91.25 85 SER A O 1
ATOM 657 N N . PHE A 1 86 ? -12.234 6.16 5.68 1 92.88 86 PHE A N 1
ATOM 658 C CA . PHE A 1 86 ? -11.359 7.32 5.785 1 92.88 86 PHE A CA 1
ATOM 659 C C . PHE A 1 86 ? -11.977 8.383 6.68 1 92.88 86 PHE A C 1
ATOM 661 O O . PHE A 1 86 ? -13.18 8.625 6.633 1 92.88 86 PHE A O 1
ATOM 668 N N . ALA A 1 87 ? -11.102 9.016 7.414 1 94.94 87 ALA A N 1
ATOM 669 C CA . ALA A 1 87 ? -11.531 10.18 8.18 1 94.94 87 ALA A CA 1
ATOM 670 C C . ALA A 1 87 ? -11.594 11.422 7.309 1 94.94 87 ALA A C 1
ATOM 672 O O . ALA A 1 87 ? -10.953 11.484 6.254 1 94.94 87 ALA A O 1
ATOM 673 N N . ASN A 1 88 ? -12.422 12.359 7.707 1 93.38 88 ASN A N 1
ATOM 674 C CA . ASN A 1 88 ? -12.367 13.688 7.098 1 93.38 88 ASN A CA 1
ATOM 675 C C . ASN A 1 88 ? -11.211 14.516 7.66 1 93.38 88 ASN A C 1
ATOM 677 O O . ASN A 1 88 ? -11.297 15.016 8.781 1 93.38 88 ASN A O 1
ATOM 681 N N . LEU A 1 89 ? -10.211 14.703 6.852 1 94 89 LEU A N 1
ATOM 682 C CA . LEU A 1 89 ? -9.016 15.391 7.344 1 94 89 LEU A CA 1
ATOM 683 C C . LEU A 1 89 ? -9 16.844 6.883 1 94 89 LEU A C 1
ATOM 685 O O . LEU A 1 89 ? -8.109 17.609 7.254 1 94 89 LEU A O 1
ATOM 689 N N . SER A 1 90 ? -9.852 17.281 6.059 1 84.12 90 SER A N 1
ATOM 690 C CA . SER A 1 90 ? -9.852 18.594 5.43 1 84.12 90 SER A CA 1
ATOM 691 C C . SER A 1 90 ? -10.242 19.688 6.426 1 84.12 90 SER A C 1
ATOM 693 O O . SER A 1 90 ? -9.875 20.859 6.254 1 84.12 90 SER A O 1
ATOM 695 N N . SER A 1 91 ? -10.883 19.344 7.426 1 75.88 91 SER A N 1
ATOM 696 C CA . SER A 1 91 ? -11.422 20.375 8.312 1 75.88 91 SER A CA 1
ATOM 697 C C . SER A 1 91 ? -10.633 20.438 9.617 1 75.88 91 SER A C 1
ATOM 699 O O . SER A 1 91 ? -11.016 21.156 10.547 1 75.88 91 SER A O 1
ATOM 701 N N . GLY A 1 92 ? -9.57 19.859 9.648 1 80.62 92 GLY A N 1
ATOM 702 C CA . GLY A 1 92 ? -8.906 19.781 10.938 1 80.62 92 GLY A CA 1
ATOM 703 C C . GLY A 1 92 ? -7.812 20.812 11.117 1 80.62 92 GLY A C 1
ATOM 704 O O . GLY A 1 92 ? -7.516 21.578 10.195 1 80.62 92 GLY A O 1
ATOM 705 N N . LYS A 1 93 ? -7.379 20.953 12.336 1 92.88 93 LYS A N 1
ATOM 706 C CA . LYS A 1 93 ? -6.328 21.844 12.805 1 92.88 93 LYS A CA 1
ATOM 707 C C . LYS A 1 93 ? -4.977 21.469 12.211 1 92.88 93 LYS A C 1
ATOM 709 O O . LYS A 1 93 ? -4.098 22.312 12.047 1 92.88 93 LYS A O 1
ATOM 714 N N . TYR A 1 94 ? -4.812 20.281 11.781 1 97.69 94 TYR A N 1
ATOM 715 C CA . TYR A 1 94 ? -3.527 19.734 11.367 1 97.69 94 TYR A CA 1
ATOM 716 C C . TYR A 1 94 ? -3.566 19.312 9.906 1 97.69 94 TYR A C 1
ATOM 718 O O . TYR A 1 94 ? -4.645 19.094 9.344 1 97.69 94 TYR A O 1
ATOM 726 N N . GLY A 1 95 ? -2.354 19.328 9.25 1 97.69 95 GLY A N 1
ATOM 727 C CA . GLY A 1 95 ? -2.264 18.594 8 1 97.69 95 GLY A CA 1
ATOM 728 C C . GLY A 1 95 ? -2.402 17.094 8.172 1 97.69 95 GLY A C 1
ATOM 729 O O . GLY A 1 95 ? -2.119 16.562 9.242 1 97.69 95 GLY A O 1
ATOM 730 N N . GLY A 1 96 ? -2.836 16.453 7.109 1 97.69 96 GLY A N 1
ATOM 731 C CA . GLY A 1 96 ? -3.078 15.031 7.301 1 97.69 96 GLY A CA 1
ATOM 732 C C . GLY A 1 96 ? -2.834 14.203 6.051 1 97.69 96 GLY A C 1
ATOM 733 O O . GLY A 1 96 ? -3.113 14.656 4.938 1 97.69 96 GLY A O 1
ATOM 734 N N . ASN A 1 97 ? -2.279 13.094 6.191 1 97.81 97 ASN A N 1
ATOM 735 C CA . ASN A 1 97 ? -2.262 11.992 5.234 1 97.81 97 ASN A CA 1
ATOM 736 C C . ASN A 1 97 ? -2.939 10.75 5.797 1 97.81 97 ASN A C 1
ATOM 738 O O . ASN A 1 97 ? -2.891 10.5 7.004 1 97.81 97 ASN A O 1
ATOM 742 N N . GLN A 1 98 ? -3.553 9.938 4.926 1 97.12 98 GLN A N 1
ATOM 743 C CA . GLN A 1 98 ? -4.102 8.656 5.359 1 97.12 98 GLN A CA 1
ATOM 744 C C . GLN A 1 98 ? -4.031 7.617 4.246 1 97.12 98 GLN A C 1
ATOM 746 O O . GLN A 1 98 ? -4.023 7.969 3.062 1 97.12 98 GLN A O 1
ATOM 751 N N . LEU A 1 99 ? -3.941 6.441 4.594 1 96.06 99 LEU A N 1
ATOM 752 C CA . LEU A 1 99 ? -3.822 5.289 3.705 1 96.06 99 LEU A CA 1
ATOM 753 C C . LEU A 1 99 ? -4.59 4.094 4.262 1 96.06 99 LEU A C 1
ATOM 755 O O . LEU A 1 99 ? -4.527 3.816 5.461 1 96.06 99 LEU A O 1
ATOM 759 N N . TRP A 1 100 ? -5.367 3.461 3.441 1 94 100 TRP A N 1
ATOM 760 C CA . TRP A 1 100 ? -6.066 2.211 3.717 1 94 100 TRP A CA 1
ATOM 761 C C . TRP A 1 100 ? -5.543 1.089 2.826 1 94 100 TRP A C 1
ATOM 763 O O . TRP A 1 100 ? -5.461 1.245 1.604 1 94 100 TRP A O 1
ATOM 773 N N . ALA A 1 101 ? -5.102 -0.018 3.414 1 94.44 101 ALA A N 1
ATOM 774 C CA . ALA A 1 101 ? -4.555 -1.091 2.586 1 94.44 101 ALA A CA 1
ATOM 775 C C . ALA A 1 101 ? -4.879 -2.459 3.178 1 94.44 101 ALA A C 1
ATOM 777 O O . ALA A 1 101 ? -4.914 -2.621 4.398 1 94.44 101 ALA A O 1
ATOM 778 N N . SER A 1 102 ? -5.113 -3.432 2.287 1 92.12 102 SER A N 1
ATOM 779 C CA . SER A 1 102 ? -5.359 -4.84 2.592 1 92.12 102 SER A CA 1
ATOM 780 C C . SER A 1 102 ? -4.668 -5.75 1.586 1 92.12 102 SER A C 1
ATOM 782 O O . SER A 1 102 ? -4.34 -5.324 0.476 1 92.12 102 SER A O 1
ATOM 784 N N . GLY A 1 103 ? -4.379 -7.008 2.041 1 91.12 103 GLY A N 1
ATOM 785 C CA . GLY A 1 103 ? -3.73 -7.961 1.155 1 91.12 103 GLY A CA 1
ATOM 786 C C . GLY A 1 103 ? -2.217 -7.879 1.2 1 91.12 103 GLY A C 1
ATOM 787 O O . GLY A 1 103 ? -1.534 -8.406 0.318 1 91.12 103 GLY A O 1
ATOM 788 N N . MET A 1 104 ? -1.74 -7.176 2.219 1 89.56 104 MET A N 1
ATOM 789 C CA . MET A 1 104 ? -0.313 -6.996 2.465 1 89.56 104 MET A CA 1
ATOM 790 C C . MET A 1 104 ? -0.053 -6.652 3.928 1 89.56 104 MET A C 1
ATOM 792 O O . MET A 1 104 ? -0.969 -6.25 4.648 1 89.56 104 MET A O 1
ATOM 796 N N . VAL A 1 105 ? 1.152 -6.863 4.344 1 87.5 105 VAL A N 1
ATOM 797 C CA . VAL A 1 105 ? 1.573 -6.285 5.617 1 87.5 105 VAL A CA 1
ATOM 798 C C . VAL A 1 105 ? 1.812 -4.785 5.445 1 87.5 105 VAL A C 1
ATOM 800 O O . VAL A 1 105 ? 2.461 -4.359 4.488 1 87.5 105 VAL A O 1
ATOM 803 N N . VAL A 1 106 ? 1.239 -3.998 6.379 1 92.56 106 VAL A N 1
ATOM 804 C CA . VAL A 1 106 ? 1.349 -2.547 6.273 1 92.56 106 VAL A CA 1
ATOM 805 C C . VAL A 1 106 ? 2.301 -2.02 7.344 1 92.56 106 VAL A C 1
ATOM 807 O O . VAL A 1 106 ? 1.918 -1.876 8.508 1 92.56 106 VAL A O 1
ATOM 810 N N . THR A 1 107 ? 3.529 -1.718 6.938 1 92 107 THR A N 1
ATOM 811 C CA . THR A 1 107 ? 4.512 -1.132 7.84 1 92 107 THR A CA 1
ATOM 812 C C . THR A 1 107 ? 4.57 0.383 7.668 1 92 107 THR A C 1
ATOM 814 O O . THR A 1 107 ? 4.164 0.912 6.629 1 92 107 THR A O 1
ATOM 817 N N . PRO A 1 108 ? 5.105 1.096 8.688 1 95.88 108 PRO A N 1
ATOM 818 C CA . PRO A 1 108 ? 5.301 2.539 8.531 1 95.88 108 PRO A CA 1
ATOM 819 C C . PRO A 1 108 ? 6.125 2.891 7.293 1 95.88 108 PRO A C 1
ATOM 821 O O . PRO A 1 108 ? 5.77 3.812 6.555 1 95.88 108 PRO A O 1
ATOM 824 N N . ARG A 1 109 ? 7.148 2.143 7.055 1 94.69 109 ARG A N 1
ATOM 825 C CA . ARG A 1 109 ? 7.996 2.402 5.895 1 94.69 109 ARG A CA 1
ATOM 826 C C . ARG A 1 109 ? 7.207 2.268 4.598 1 94.69 109 ARG A C 1
ATOM 828 O O . ARG A 1 109 ? 7.277 3.137 3.725 1 94.69 109 ARG A O 1
ATOM 835 N N . MET A 1 110 ? 6.484 1.167 4.469 1 91.5 110 MET A N 1
ATOM 836 C CA . MET A 1 110 ? 5.688 0.945 3.266 1 91.5 110 MET A CA 1
ATOM 837 C C . MET A 1 110 ? 4.723 2.104 3.033 1 91.5 110 MET A C 1
ATOM 839 O O . MET A 1 110 ? 4.57 2.572 1.905 1 91.5 110 MET A O 1
ATOM 843 N N . VAL A 1 111 ? 4.094 2.559 4.066 1 96.44 111 VAL A N 1
ATOM 844 C CA . VAL A 1 111 ? 3.113 3.635 3.982 1 96.44 111 VAL A CA 1
ATOM 845 C C . VAL A 1 111 ? 3.783 4.906 3.465 1 96.44 111 VAL A C 1
ATOM 847 O O . VAL A 1 111 ? 3.352 5.477 2.461 1 96.44 111 VAL A O 1
ATOM 850 N N . VAL A 1 112 ? 4.828 5.312 4.078 1 97.69 112 VAL A N 1
ATOM 851 C CA . VAL A 1 112 ? 5.473 6.582 3.74 1 97.69 112 VAL A CA 1
ATOM 852 C C . VAL A 1 112 ? 6.094 6.492 2.35 1 97.69 112 VAL A C 1
ATOM 854 O O . VAL A 1 112 ? 5.98 7.426 1.553 1 97.69 112 VAL A O 1
ATOM 857 N N . ASP A 1 113 ? 6.68 5.395 2.029 1 94.75 113 ASP A N 1
ATOM 858 C CA . ASP A 1 113 ? 7.262 5.207 0.703 1 94.75 113 ASP A CA 1
ATOM 859 C C . ASP A 1 113 ? 6.195 5.32 -0.384 1 94.75 113 ASP A C 1
ATOM 861 O O . ASP A 1 113 ? 6.453 5.855 -1.463 1 94.75 113 ASP A O 1
ATOM 865 N N . SER A 1 114 ? 5.062 4.762 -0.093 1 93.94 114 SER A N 1
ATOM 866 C CA . SER A 1 114 ? 3.98 4.844 -1.066 1 93.94 114 SER A CA 1
ATOM 867 C C . SER A 1 114 ? 3.568 6.289 -1.314 1 93.94 114 SER A C 1
ATOM 869 O O . SER A 1 114 ? 3.262 6.668 -2.447 1 93.94 114 SER A O 1
ATOM 871 N N . TRP A 1 115 ? 3.559 7.129 -0.35 1 96.5 115 TRP A N 1
ATOM 872 C CA . TRP A 1 115 ? 3.256 8.547 -0.499 1 96.5 115 TRP A CA 1
ATOM 873 C C . TRP A 1 115 ? 4.391 9.273 -1.215 1 96.5 115 TRP A C 1
ATOM 875 O O . TRP A 1 115 ? 4.145 10.109 -2.088 1 96.5 115 TRP A O 1
ATOM 885 N N . VAL A 1 116 ? 5.598 8.938 -0.847 1 96.44 116 VAL A N 1
ATOM 886 C CA . VAL A 1 116 ? 6.766 9.578 -1.436 1 96.44 116 VAL A CA 1
ATOM 887 C C . VAL A 1 116 ? 6.836 9.266 -2.928 1 96.44 116 VAL A C 1
ATOM 889 O O . VAL A 1 116 ? 7.258 10.102 -3.729 1 96.44 116 VAL A O 1
ATOM 892 N N . ASP A 1 117 ? 6.383 8.109 -3.316 1 92.62 117 ASP A N 1
ATOM 893 C CA . ASP A 1 117 ? 6.395 7.695 -4.719 1 92.62 117 ASP A CA 1
ATOM 894 C C . ASP A 1 117 ? 5.578 8.656 -5.578 1 92.62 117 ASP A C 1
ATOM 896 O O . ASP A 1 117 ? 5.742 8.695 -6.801 1 92.62 117 ASP A O 1
ATOM 900 N N . GLU A 1 118 ? 4.719 9.43 -5.016 1 93.19 118 GLU A N 1
ATOM 901 C CA . GLU A 1 118 ? 3.922 10.391 -5.77 1 93.19 118 GLU A CA 1
ATOM 902 C C . GLU A 1 118 ? 4.762 11.594 -6.191 1 93.19 118 GLU A C 1
ATOM 904 O O . GLU A 1 118 ? 4.316 12.422 -6.988 1 93.19 118 GLU A O 1
ATOM 909 N N . LYS A 1 119 ? 5.957 11.617 -5.684 1 95.12 119 LYS A N 1
ATOM 910 C CA . LYS A 1 119 ? 6.887 12.656 -6.129 1 95.12 119 LYS A CA 1
ATOM 911 C C . LYS A 1 119 ? 6.949 12.711 -7.652 1 95.12 119 LYS A C 1
ATOM 913 O O . LYS A 1 119 ? 7.055 13.797 -8.234 1 95.12 119 LYS A O 1
ATOM 918 N N . LYS A 1 120 ? 6.887 11.625 -8.281 1 91.94 120 LYS A N 1
ATOM 919 C CA . LYS A 1 120 ? 7.027 11.531 -9.727 1 91.94 120 LYS A CA 1
ATOM 920 C C . LYS A 1 120 ? 5.922 12.297 -10.445 1 91.94 120 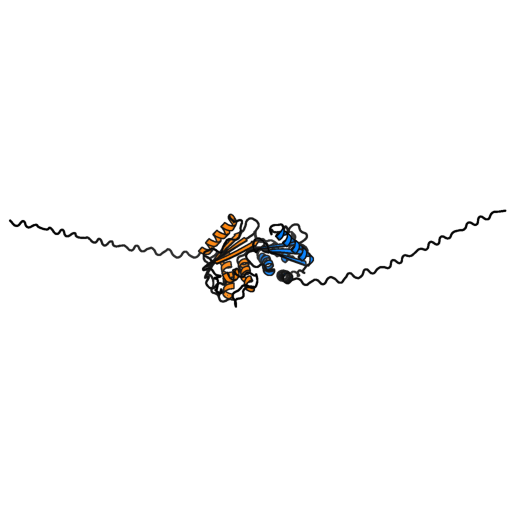LYS A C 1
ATOM 922 O O . LYS A 1 120 ? 6.039 12.617 -11.625 1 91.94 120 LYS A O 1
ATOM 927 N N . PHE A 1 121 ? 4.867 12.586 -9.766 1 92.75 121 PHE A N 1
ATOM 928 C CA . PHE A 1 121 ? 3.75 13.312 -10.352 1 92.75 121 PHE A CA 1
ATOM 929 C C . PHE A 1 121 ? 3.771 14.773 -9.93 1 92.75 121 PHE A C 1
ATOM 931 O O . PHE A 1 121 ? 2.834 15.523 -10.211 1 92.75 121 PHE A O 1
ATOM 938 N N . TYR A 1 122 ? 4.676 15.234 -9.18 1 95.38 122 TYR A N 1
ATOM 939 C CA . TYR A 1 122 ? 4.785 16.609 -8.727 1 95.38 122 TYR A CA 1
ATOM 940 C C . TYR A 1 122 ? 5.758 17.391 -9.602 1 95.38 122 TYR A C 1
ATOM 942 O O . TYR A 1 122 ? 6.895 16.969 -9.812 1 95.38 122 TYR A O 1
ATOM 950 N N . ASN A 1 123 ? 5.293 18.484 -10.109 1 94.56 123 ASN A N 1
ATOM 951 C CA . ASN A 1 123 ? 6.125 19.438 -10.844 1 94.56 123 ASN A CA 1
ATOM 952 C C . ASN A 1 123 ? 6.469 20.656 -9.984 1 94.56 123 ASN A C 1
ATOM 954 O O . ASN A 1 123 ? 5.629 21.516 -9.773 1 94.56 123 ASN A O 1
ATOM 958 N N . TYR A 1 124 ? 7.66 20.734 -9.547 1 94.44 124 TYR A N 1
ATOM 959 C CA . TYR A 1 124 ? 8.086 21.812 -8.648 1 94.44 124 TYR A CA 1
ATOM 960 C C . TYR A 1 124 ? 8.086 23.156 -9.359 1 94.44 124 TYR A C 1
ATOM 962 O O . TYR A 1 124 ? 7.738 24.172 -8.766 1 94.44 124 TYR A O 1
ATOM 970 N N . ALA A 1 125 ? 8.484 23.188 -10.633 1 93.62 125 ALA A N 1
ATOM 971 C CA . ALA A 1 125 ? 8.617 24.438 -11.383 1 93.62 125 ALA A CA 1
ATOM 972 C C . ALA A 1 125 ? 7.305 25.203 -11.398 1 93.62 125 ALA A C 1
ATOM 974 O O . ALA A 1 125 ? 7.285 26.406 -11.133 1 93.62 125 ALA A O 1
ATOM 975 N N . ASN A 1 126 ? 6.227 24.531 -11.617 1 91.75 126 ASN A N 1
ATOM 976 C CA . ASN A 1 126 ? 4.961 25.25 -11.688 1 91.75 126 ASN A CA 1
ATOM 977 C C . ASN A 1 126 ? 4.059 24.922 -10.5 1 91.75 126 ASN A C 1
ATOM 979 O O . ASN A 1 126 ? 2.891 25.312 -10.477 1 91.75 126 ASN A O 1
ATOM 983 N N . ASN A 1 127 ? 4.57 24.109 -9.547 1 93.5 127 ASN A N 1
ATOM 984 C CA . ASN A 1 127 ? 3.877 23.797 -8.305 1 93.5 127 ASN A CA 1
ATOM 985 C C . ASN A 1 127 ? 2.533 23.125 -8.57 1 93.5 127 ASN A C 1
ATOM 987 O O . ASN A 1 127 ? 1.504 23.562 -8.055 1 93.5 127 ASN A O 1
ATOM 991 N N . SER A 1 128 ? 2.537 22.078 -9.391 1 91.75 128 SER A N 1
ATOM 992 C CA . SER A 1 128 ? 1.318 21.359 -9.758 1 91.75 128 SER A CA 1
ATOM 993 C C . SER A 1 128 ? 1.552 19.859 -9.805 1 91.75 128 SER A C 1
ATOM 995 O O . SER A 1 128 ? 2.695 19.391 -9.789 1 91.75 128 SER A O 1
ATOM 997 N N . CYS A 1 129 ? 0.459 19.156 -9.68 1 90.5 129 CYS A N 1
ATOM 998 C CA . CYS A 1 129 ? 0.512 17.719 -9.938 1 90.5 129 CYS A CA 1
ATOM 999 C C . CYS A 1 129 ? 0.258 17.422 -11.406 1 90.5 129 CYS A C 1
ATOM 1001 O O . CYS A 1 129 ? -0.549 18.094 -12.055 1 90.5 129 CYS A O 1
ATOM 1003 N N . ILE A 1 130 ? 0.949 16.5 -11.859 1 84.69 130 ILE A N 1
ATOM 1004 C CA . ILE A 1 130 ? 0.863 16.172 -13.281 1 84.69 130 ILE A CA 1
ATOM 1005 C C . ILE A 1 130 ? -0.446 15.43 -13.562 1 84.69 130 ILE A C 1
ATOM 1007 O O . ILE A 1 130 ? -0.761 14.438 -12.906 1 84.69 130 ILE A O 1
ATOM 1011 N N . GLY A 1 131 ? -1.207 15.945 -14.562 1 71.69 131 GLY A N 1
ATOM 1012 C CA . GLY A 1 131 ? -2.438 15.312 -15 1 71.69 131 GLY A CA 1
ATOM 1013 C C . GLY A 1 131 ? -3.451 15.133 -13.891 1 71.69 131 GLY A C 1
ATOM 1014 O O . GLY A 1 131 ? -3.68 16.047 -13.102 1 71.69 131 GLY A O 1
ATOM 1015 N N . ASP A 1 132 ? -4.137 13.945 -13.875 1 66.81 132 ASP A N 1
ATOM 1016 C CA . ASP A 1 132 ? -5.176 13.609 -12.906 1 66.81 132 ASP A CA 1
ATOM 1017 C C . ASP A 1 132 ? -4.578 12.922 -11.68 1 66.81 132 ASP A C 1
ATOM 1019 O O . ASP A 1 132 ? -5.309 12.492 -10.781 1 66.81 132 ASP A O 1
ATOM 1023 N N . ASP A 1 133 ? -3.227 13.008 -11.758 1 67.88 133 ASP A N 1
ATOM 1024 C CA . ASP A 1 133 ? -2.576 12.281 -10.672 1 67.88 133 ASP A CA 1
ATOM 1025 C C . ASP A 1 133 ? -2.482 13.148 -9.414 1 67.88 133 ASP A C 1
ATOM 1027 O O . ASP A 1 133 ? -2.447 14.375 -9.5 1 67.88 133 ASP A O 1
ATOM 1031 N N . LYS A 1 134 ? -2.643 12.438 -8.25 1 81.19 134 LYS A N 1
ATOM 1032 C CA . LYS A 1 134 ? -2.564 13.125 -6.965 1 81.19 134 LYS A CA 1
ATOM 1033 C C . LYS A 1 134 ? -1.139 13.125 -6.422 1 81.19 134 LYS A C 1
ATOM 1035 O O . LYS A 1 134 ? -0.383 12.18 -6.656 1 81.19 134 LYS A O 1
ATOM 1040 N N . CYS A 1 135 ? -0.678 14.312 -5.871 1 89.94 135 CYS A N 1
ATOM 1041 C CA . CYS A 1 135 ? 0.642 14.414 -5.258 1 89.94 135 CYS A CA 1
ATOM 1042 C C . CYS A 1 135 ? 0.56 15.078 -3.893 1 89.94 135 CYS A C 1
ATOM 1044 O O . CYS A 1 135 ? 1.585 15.438 -3.309 1 89.94 135 CYS A O 1
ATOM 1046 N N . GLY A 1 136 ? -0.633 15.281 -3.383 1 93.44 136 GLY A N 1
ATOM 1047 C CA . GLY A 1 136 ? -0.835 16.031 -2.15 1 93.44 136 GLY A CA 1
ATOM 1048 C C . GLY A 1 136 ? -0.226 15.352 -0.937 1 93.44 136 GLY A C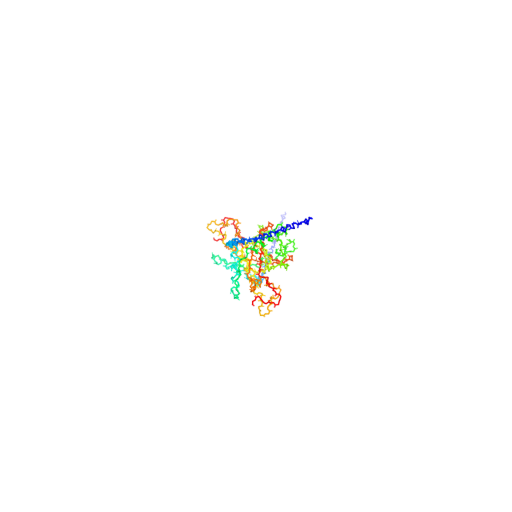 1
ATOM 1049 O O . GLY A 1 136 ? 0.267 16.016 -0.028 1 93.44 136 GLY A O 1
ATOM 1050 N N . VAL A 1 137 ? -0.196 14.047 -0.94 1 95.94 137 VAL A N 1
ATOM 1051 C CA . VAL A 1 137 ? 0.37 13.352 0.211 1 95.94 137 VAL A CA 1
ATOM 1052 C C . VAL A 1 137 ? 1.891 13.492 0.204 1 95.94 137 VAL A C 1
ATOM 1054 O O . VAL A 1 137 ? 2.516 13.602 1.262 1 95.94 137 VAL A O 1
ATOM 1057 N N . TYR A 1 138 ? 2.455 13.578 -0.91 1 97.25 138 TYR A N 1
ATOM 1058 C CA . TYR A 1 138 ? 3.891 13.812 -1.005 1 97.25 138 TYR A CA 1
ATOM 1059 C C . TYR A 1 138 ? 4.238 15.234 -0.575 1 97.25 138 TYR A C 1
ATOM 1061 O O . TYR A 1 138 ? 5.129 15.438 0.254 1 97.25 138 TYR A O 1
ATOM 1069 N N . THR A 1 139 ? 3.535 16.219 -1.188 1 97.69 139 THR A N 1
ATOM 1070 C CA . THR A 1 139 ? 3.861 17.609 -0.872 1 97.69 139 THR A CA 1
ATOM 1071 C C . THR A 1 139 ? 3.645 17.891 0.612 1 97.69 139 THR A C 1
ATOM 1073 O O . THR A 1 139 ? 4.379 18.672 1.212 1 97.69 139 THR A O 1
ATOM 1076 N N . GLN A 1 140 ? 2.697 17.172 1.228 1 97.94 140 GLN A N 1
ATOM 1077 C CA . GLN A 1 140 ? 2.521 17.312 2.67 1 97.94 140 GLN A CA 1
ATOM 1078 C C . GLN A 1 140 ? 3.748 16.812 3.426 1 97.94 140 GLN A C 1
ATOM 1080 O O . GLN A 1 140 ? 4.18 17.438 4.398 1 97.94 140 GLN A O 1
ATOM 1085 N N . ILE A 1 141 ? 4.359 15.75 3.006 1 98.81 141 ILE A N 1
ATOM 1086 C CA . ILE A 1 141 ? 5.531 15.18 3.658 1 98.81 141 ILE A CA 1
ATOM 1087 C C . ILE A 1 141 ? 6.68 16.172 3.631 1 98.81 141 ILE A C 1
ATOM 1089 O O . ILE A 1 141 ? 7.371 16.375 4.637 1 98.81 141 ILE A O 1
ATOM 1093 N N . VAL A 1 142 ? 6.867 16.875 2.512 1 98.81 142 VAL A N 1
ATOM 1094 C CA . VAL A 1 142 ? 8.07 17.672 2.346 1 98.81 142 VAL A CA 1
ATOM 1095 C C . VAL A 1 142 ? 7.742 19.156 2.564 1 98.81 142 VAL A C 1
ATOM 1097 O O . VAL A 1 142 ? 8.523 20.031 2.199 1 98.81 142 VAL A O 1
ATOM 1100 N N . TRP A 1 143 ? 6.59 19.359 3.113 1 98.62 143 TRP A N 1
ATOM 1101 C CA . TRP A 1 143 ? 6.207 20.75 3.369 1 98.62 143 TRP A CA 1
ATOM 1102 C C . TRP A 1 143 ? 7.137 21.391 4.387 1 98.62 143 TRP A C 1
ATOM 1104 O O . TRP A 1 143 ? 7.145 21.016 5.562 1 98.62 143 TRP A O 1
ATOM 1114 N N . LYS A 1 144 ? 7.871 22.453 4.043 1 98.62 144 LYS A N 1
ATOM 1115 C CA . LYS A 1 144 ? 8.984 22.984 4.828 1 98.62 144 LYS A CA 1
ATOM 1116 C C . LYS A 1 144 ? 8.492 23.578 6.145 1 98.62 144 LYS A C 1
ATOM 1118 O O . LYS A 1 144 ? 9.188 23.5 7.16 1 98.62 144 LYS A O 1
ATOM 1123 N N . LYS A 1 145 ? 7.32 24.109 6.168 1 98.38 145 LYS A N 1
ATOM 1124 C CA . LYS A 1 145 ? 6.852 24.828 7.348 1 98.38 145 LYS A CA 1
ATOM 1125 C C . LYS A 1 145 ? 6.293 23.859 8.391 1 98.38 145 LYS A C 1
ATOM 1127 O O . LYS A 1 145 ? 6.094 24.234 9.547 1 98.38 145 LYS A O 1
ATOM 1132 N N . SER A 1 146 ? 5.949 22.625 8.016 1 98.75 146 SER A N 1
ATOM 1133 C CA . SER A 1 146 ? 5.59 21.609 9.008 1 98.75 146 SER A CA 1
ATOM 1134 C C . SER A 1 146 ? 6.805 21.172 9.812 1 98.75 146 SER A C 1
ATOM 1136 O O . SER A 1 146 ? 7.875 20.938 9.25 1 98.75 146 SER A O 1
ATOM 1138 N N . ILE A 1 147 ? 6.645 21.047 11.148 1 98.75 147 ILE A N 1
ATOM 1139 C CA . ILE A 1 147 ? 7.84 20.734 11.93 1 98.75 147 ILE A CA 1
ATOM 1140 C C . ILE A 1 147 ? 7.543 19.578 12.875 1 98.75 147 ILE A C 1
ATOM 1142 O O . ILE A 1 147 ? 8.461 19 13.477 1 98.75 147 ILE A O 1
ATOM 1146 N N . GLN A 1 148 ? 6.27 19.234 13.031 1 98.81 148 GLN A N 1
ATOM 1147 C CA . GLN A 1 148 ? 5.895 18.141 13.93 1 98.81 148 GLN A CA 1
ATOM 1148 C C . GLN A 1 148 ? 5.121 17.062 13.188 1 98.81 148 GLN A C 1
ATOM 1150 O O . GLN A 1 148 ? 4.336 17.359 12.281 1 98.81 148 GLN A O 1
ATOM 1155 N N . LEU A 1 149 ? 5.312 15.828 13.688 1 98.81 149 LEU A N 1
ATOM 1156 C CA . LEU A 1 149 ? 4.684 14.648 13.094 1 98.81 149 LEU A CA 1
ATOM 1157 C C . LEU A 1 149 ? 4.109 13.742 14.172 1 98.81 149 LEU A C 1
ATOM 1159 O O . LEU A 1 149 ? 4.727 13.547 15.227 1 98.81 149 LEU A O 1
ATOM 1163 N N . GLY A 1 150 ? 2.988 13.188 14.008 1 98.69 150 GLY A N 1
ATOM 1164 C CA . GLY A 1 150 ? 2.43 12.055 14.727 1 98.69 150 GLY A CA 1
ATOM 1165 C C . GLY A 1 150 ? 1.583 11.148 13.859 1 98.69 150 GLY A C 1
ATOM 1166 O O . GLY A 1 150 ? 0.771 11.625 13.062 1 98.69 150 GLY A O 1
ATOM 1167 N N . CYS A 1 151 ? 1.754 9.867 14.016 1 98.75 151 CYS A N 1
ATOM 1168 C CA . CYS A 1 151 ? 1.062 8.891 13.18 1 98.75 151 CYS A CA 1
ATOM 1169 C C . CYS A 1 151 ? 0.526 7.738 14.023 1 98.75 151 CYS A C 1
ATOM 1171 O O . CYS A 1 151 ? 1.041 7.465 15.109 1 98.75 151 CYS A O 1
ATOM 1173 N N . ALA A 1 152 ? -0.485 7.043 13.477 1 98.25 152 ALA A N 1
ATOM 1174 C CA . ALA A 1 152 ? -1.001 5.824 14.086 1 98.25 152 ALA A CA 1
ATOM 1175 C C . ALA A 1 152 ? -1.657 4.922 13.047 1 98.25 152 ALA A C 1
ATOM 1177 O O . ALA A 1 152 ? -2.035 5.383 11.969 1 98.25 152 ALA A O 1
ATOM 1178 N N . GLN A 1 153 ? -1.682 3.688 13.391 1 97.31 153 GLN A N 1
ATOM 1179 C CA . GLN A 1 153 ? -2.338 2.68 12.562 1 97.31 153 GLN A CA 1
ATOM 1180 C C . GLN A 1 153 ? -3.363 1.891 13.367 1 97.31 153 GLN A C 1
ATOM 1182 O O . GLN A 1 153 ? -3.197 1.696 14.578 1 97.31 153 GLN A O 1
ATOM 1187 N N . ALA A 1 154 ? -4.453 1.457 12.688 1 96 154 ALA A N 1
ATOM 1188 C CA . ALA A 1 154 ? -5.418 0.519 13.258 1 96 154 ALA A CA 1
ATOM 1189 C C . ALA A 1 154 ? -5.754 -0.587 12.258 1 96 154 ALA A C 1
ATOM 1191 O O . ALA A 1 154 ? -5.93 -0.325 11.062 1 96 154 ALA A O 1
ATOM 1192 N N . THR A 1 155 ? -5.828 -1.808 12.742 1 92.19 155 THR A N 1
ATOM 1193 C CA . THR A 1 155 ? -6.246 -2.941 11.93 1 92.19 155 THR A CA 1
ATOM 1194 C C . THR A 1 155 ? -7.766 -3.068 11.922 1 92.19 155 THR A C 1
ATOM 1196 O O . THR A 1 155 ? -8.398 -3.129 12.977 1 92.19 155 THR A O 1
ATOM 1199 N N . CYS A 1 156 ? -8.289 -3.137 10.734 1 87.56 156 CYS A N 1
ATOM 1200 C CA . CYS A 1 156 ? -9.734 -3.176 10.547 1 87.56 156 CYS A CA 1
ATOM 1201 C C . CYS A 1 156 ? -10.258 -4.602 10.664 1 87.56 156 CYS A C 1
ATOM 1203 O O . CYS A 1 156 ? -9.547 -5.559 10.344 1 87.56 156 CYS A O 1
ATOM 1205 N N . SER A 1 157 ? -11.359 -4.824 11.312 1 70.19 157 SER A N 1
ATOM 1206 C CA . SER A 1 157 ? -11.945 -6.125 11.625 1 70.19 157 SER A CA 1
ATOM 1207 C C . SER A 1 157 ? -12.352 -6.863 10.352 1 70.19 157 SER A C 1
ATOM 1209 O O . SER A 1 157 ? -12.156 -8.078 10.242 1 70.19 157 SER A O 1
ATOM 1211 N N . LYS A 1 158 ? -13.102 -6.145 9.516 1 61.94 158 LYS A N 1
ATOM 1212 C CA . LYS A 1 158 ? -13.586 -6.852 8.328 1 61.94 158 LYS A CA 1
ATOM 1213 C C . LYS A 1 158 ? -12.461 -7.066 7.32 1 61.94 158 LYS A C 1
ATOM 1215 O O . LYS A 1 158 ? -12.234 -6.219 6.449 1 61.94 158 LYS A O 1
ATOM 1220 N N . GLY A 1 159 ? -11.703 -8.164 7.438 1 59.94 159 GLY A N 1
ATOM 1221 C CA . GLY A 1 159 ? -10.539 -8.477 6.625 1 59.94 159 GLY A CA 1
ATOM 1222 C C . GLY A 1 159 ? -9.289 -7.742 7.059 1 59.94 159 GLY A C 1
ATOM 1223 O O . GLY A 1 159 ? -9.367 -6.75 7.789 1 59.94 159 GLY A O 1
ATOM 1224 N N . PRO A 1 160 ? -8.203 -8.406 6.938 1 74.69 160 PRO A N 1
ATOM 1225 C CA . PRO A 1 160 ? -6.98 -7.812 7.488 1 74.69 160 PRO A CA 1
ATOM 1226 C C . PRO A 1 160 ? -6.574 -6.527 6.77 1 74.69 160 PRO A C 1
ATOM 1228 O O . PRO A 1 160 ? -5.715 -6.559 5.883 1 74.69 160 PRO A O 1
ATOM 1231 N N . ALA A 1 161 ? -7.332 -5.426 6.93 1 88.75 161 ALA A N 1
ATOM 1232 C CA . ALA A 1 161 ? -6.961 -4.105 6.426 1 88.75 161 ALA A CA 1
ATOM 1233 C C . ALA A 1 161 ? -6.371 -3.238 7.535 1 88.75 161 ALA A C 1
ATOM 1235 O O . ALA A 1 161 ? -6.605 -3.49 8.719 1 88.75 161 ALA A O 1
ATOM 1236 N N . THR A 1 162 ? -5.562 -2.346 7.082 1 95 162 THR A N 1
ATOM 1237 C CA . THR A 1 162 ? -4.953 -1.401 8.016 1 95 162 THR A CA 1
ATOM 1238 C C . THR A 1 162 ? -5.227 0.037 7.582 1 95 162 THR A C 1
ATOM 1240 O O . THR A 1 162 ? -5.086 0.374 6.402 1 95 162 THR A O 1
ATOM 1243 N N . LEU A 1 163 ? -5.723 0.849 8.5 1 96.62 163 LEU A N 1
ATOM 1244 C CA . LEU A 1 163 ? -5.844 2.291 8.312 1 96.62 163 LEU A CA 1
ATOM 1245 C C . LEU A 1 163 ? -4.688 3.025 8.984 1 96.62 163 LEU A C 1
ATOM 1247 O O . LEU A 1 163 ? -4.387 2.777 10.156 1 96.62 163 LEU A O 1
ATOM 1251 N N . THR A 1 164 ? -4.016 3.852 8.211 1 98 164 THR A N 1
ATOM 1252 C CA . THR A 1 164 ? -2.949 4.699 8.727 1 98 164 THR A CA 1
ATOM 1253 C C . THR A 1 164 ? -3.326 6.176 8.609 1 98 164 THR A C 1
ATOM 1255 O O . THR A 1 164 ? -3.844 6.605 7.574 1 98 164 THR A O 1
ATOM 1258 N N . ILE A 1 165 ? -3.092 6.922 9.672 1 98.5 165 ILE A N 1
ATOM 1259 C CA . ILE A 1 165 ? -3.258 8.367 9.633 1 98.5 165 ILE A CA 1
ATOM 1260 C C . ILE A 1 165 ? -2.016 9.047 10.211 1 98.5 165 ILE A C 1
ATOM 1262 O O . ILE A 1 165 ? -1.496 8.625 11.25 1 98.5 165 ILE A O 1
ATOM 1266 N N . CYS A 1 166 ? -1.528 10.07 9.523 1 98.75 166 CYS A N 1
ATOM 1267 C CA . CYS A 1 166 ? -0.473 10.945 10.023 1 98.75 166 CYS A CA 1
ATOM 1268 C C . CYS A 1 166 ? -0.929 12.398 10.031 1 98.75 166 CYS A C 1
ATOM 1270 O O . CYS A 1 166 ? -1.54 12.867 9.07 1 98.75 166 CYS A O 1
ATOM 1272 N N . PHE A 1 167 ? -0.574 13.07 11.109 1 98.75 167 PHE A N 1
ATOM 1273 C CA . PHE A 1 167 ? -0.829 14.5 11.219 1 98.75 167 PHE A CA 1
ATOM 1274 C C . PHE A 1 167 ? 0.477 15.289 11.188 1 98.75 167 PHE A C 1
ATOM 1276 O O . PHE A 1 167 ? 1.503 14.82 11.688 1 98.75 167 PHE A O 1
ATOM 1283 N N . TYR A 1 168 ? 0.372 16.453 10.664 1 98.75 168 TYR A N 1
ATOM 1284 C CA . TYR A 1 168 ? 1.463 17.422 10.555 1 98.75 168 TYR A CA 1
ATOM 1285 C C . TYR A 1 168 ? 1.062 18.766 11.141 1 98.75 168 TYR A C 1
ATOM 1287 O O . TYR A 1 168 ? -0.066 19.219 10.938 1 98.75 168 TYR A O 1
ATOM 1295 N N . ASN A 1 169 ? 2.055 19.359 11.773 1 98.62 169 ASN A N 1
ATOM 1296 C CA . ASN A 1 169 ? 1.823 20.688 12.328 1 98.62 169 ASN A CA 1
ATOM 1297 C C . ASN A 1 169 ? 3.008 21.609 12.078 1 98.62 169 ASN A C 1
ATOM 1299 O O . ASN A 1 169 ? 4.141 21.297 12.445 1 98.62 169 ASN A O 1
ATOM 1303 N N . PRO A 1 170 ? 2.736 22.844 11.656 1 98.25 170 PRO A N 1
ATOM 1304 C CA . PRO A 1 170 ? 1.5 23.344 11.055 1 98.25 170 PRO A CA 1
ATOM 1305 C C . PRO A 1 170 ? 1.114 22.594 9.781 1 98.25 170 PRO A C 1
ATOM 1307 O O . PRO A 1 170 ? 1.923 21.828 9.242 1 98.25 170 PRO A O 1
ATOM 1310 N N . PRO A 1 171 ? -0.156 22.719 9.297 1 97.81 171 PRO A N 1
ATOM 1311 C CA . PRO A 1 171 ? -0.592 22.062 8.07 1 97.81 171 PRO A CA 1
ATOM 1312 C C . PRO A 1 171 ? 0.162 22.562 6.836 1 97.81 171 PRO A C 1
ATOM 1314 O O . PRO A 1 171 ? 0.506 23.734 6.75 1 97.81 171 PRO A O 1
ATOM 1317 N N . GLY A 1 172 ? 0.385 21.594 5.918 1 97.12 172 GLY A N 1
ATOM 1318 C CA . GLY A 1 172 ? 0.939 21.938 4.621 1 97.12 172 GLY A CA 1
ATOM 1319 C C . GLY A 1 172 ? -0.119 22.125 3.551 1 97.12 172 GLY A C 1
ATOM 1320 O O . GLY A 1 172 ? -1.288 22.359 3.859 1 97.12 172 GLY A O 1
ATOM 1321 N N . ASN A 1 173 ? 0.395 22.125 2.303 1 94.69 173 ASN A N 1
ATOM 1322 C CA . ASN A 1 173 ? -0.447 22.234 1.116 1 94.69 173 ASN A CA 1
ATOM 1323 C C . ASN A 1 173 ? -1.266 23.531 1.136 1 94.69 173 ASN A C 1
ATOM 1325 O O . ASN A 1 173 ? -2.467 23.5 0.865 1 94.69 173 ASN A O 1
ATOM 1329 N N . VAL A 1 174 ? -0.597 24.516 1.599 1 92.88 174 VAL A N 1
ATOM 1330 C CA . VAL A 1 174 ? -1.229 25.828 1.602 1 92.88 174 VAL A CA 1
ATOM 1331 C C . VAL A 1 174 ? -1.344 26.359 0.172 1 92.88 174 VAL A C 1
ATOM 1333 O O . VAL A 1 174 ? -0.354 26.391 -0.563 1 92.88 174 VAL A O 1
ATOM 1336 N N . ILE A 1 175 ? -2.529 26.688 -0.214 1 88.75 175 ILE A N 1
ATOM 1337 C CA . ILE A 1 175 ? -2.795 27.156 -1.571 1 88.75 175 ILE A CA 1
ATOM 1338 C C . ILE A 1 175 ? -1.894 28.344 -1.894 1 88.75 175 ILE A C 1
ATOM 1340 O O . ILE A 1 175 ? -1.78 29.281 -1.098 1 88.75 175 ILE A O 1
ATOM 1344 N N . GLY A 1 176 ? -1.224 28.297 -3.004 1 90.38 176 GLY A N 1
ATOM 1345 C CA . GLY A 1 176 ? -0.394 29.391 -3.461 1 90.38 176 GLY A CA 1
ATOM 1346 C C . GLY A 1 176 ? 1.044 29.297 -2.986 1 90.38 176 GLY A C 1
ATOM 1347 O O . GLY A 1 176 ? 1.89 30.109 -3.379 1 90.38 176 GLY A O 1
ATOM 1348 N N . GLU A 1 177 ? 1.314 28.359 -2.162 1 95.19 177 GLU A N 1
ATOM 1349 C CA . GLU A 1 177 ? 2.67 28.188 -1.648 1 95.19 177 GLU A CA 1
ATOM 1350 C C . GLU A 1 177 ? 3.268 26.859 -2.123 1 95.19 177 GLU A C 1
ATOM 1352 O O . GLU A 1 177 ? 2.559 25.859 -2.244 1 95.19 177 GLU A O 1
ATOM 1357 N N . LYS A 1 178 ? 4.598 26.969 -2.406 1 96 178 LYS A N 1
ATOM 1358 C CA . LYS A 1 178 ? 5.328 25.734 -2.705 1 96 178 LYS A CA 1
ATOM 1359 C C . LYS A 1 178 ? 5.742 25.016 -1.424 1 96 178 LYS A C 1
ATOM 1361 O O . LYS A 1 178 ? 5.914 25.656 -0.38 1 96 178 LYS A O 1
ATOM 1366 N N . PRO A 1 179 ? 5.938 23.719 -1.496 1 97.31 179 PRO A N 1
ATOM 1367 C CA . PRO A 1 179 ? 6.328 22.969 -0.296 1 97.31 179 PRO A CA 1
ATOM 1368 C C . PRO A 1 179 ? 7.707 23.375 0.225 1 97.31 179 PRO A C 1
ATOM 1370 O O . PRO A 1 179 ? 7.965 23.281 1.429 1 97.31 179 PRO A O 1
ATOM 1373 N N . TYR A 1 180 ? 8.508 23.812 -0.715 1 95.94 180 TYR A N 1
ATOM 1374 C CA . TYR A 1 180 ? 9.859 24.234 -0.346 1 95.94 180 TYR A CA 1
ATOM 1375 C C . TYR A 1 180 ? 10.477 25.094 -1.439 1 95.94 180 TYR A C 1
ATOM 1377 O O . TYR A 1 180 ? 10 25.109 -2.576 1 95.94 180 TYR A O 1
ATOM 1385 N N . MET B 1 1 ? -31.219 -86.875 -70.062 1 34.5 1 MET B N 1
ATOM 1386 C CA . MET B 1 1 ? -30.828 -85.562 -70.562 1 34.5 1 MET B CA 1
ATOM 1387 C C . MET B 1 1 ? -30.406 -84.625 -69.375 1 34.5 1 MET B C 1
ATOM 1389 O O . MET B 1 1 ? -31.188 -84.438 -68.5 1 34.5 1 MET B O 1
ATOM 1393 N N . ALA B 1 2 ? -29.062 -84.688 -69.062 1 39.72 2 ALA B N 1
ATOM 1394 C CA . ALA B 1 2 ? -28.188 -84.125 -68.062 1 39.72 2 ALA B CA 1
ATOM 1395 C C . ALA B 1 2 ? -28.172 -82.625 -68.062 1 39.72 2 ALA B C 1
ATOM 1397 O O . ALA B 1 2 ? -27.766 -82 -69.062 1 39.72 2 ALA B O 1
ATOM 1398 N N . TYR B 1 3 ? -29.281 -81.938 -67.625 1 36.91 3 TYR B N 1
ATOM 1399 C CA . TYR B 1 3 ? -29.406 -80.5 -67.562 1 36.91 3 TYR B CA 1
ATOM 1400 C C . TYR B 1 3 ? -28.203 -79.875 -66.875 1 36.91 3 TYR B C 1
ATOM 1402 O O . TYR B 1 3 ? -27.859 -80.25 -65.75 1 36.91 3 TYR B O 1
ATOM 1410 N N . PHE B 1 4 ? -27.172 -79.5 -67.625 1 36.59 4 PHE B N 1
ATOM 1411 C CA . PHE B 1 4 ? -25.938 -78.75 -67.312 1 36.59 4 PHE B CA 1
ATOM 1412 C C . PHE B 1 4 ? -26.219 -77.438 -66.688 1 36.59 4 PHE B C 1
ATOM 1414 O O . PHE B 1 4 ? -26.875 -76.562 -67.25 1 36.59 4 PHE B O 1
ATOM 1421 N N . LEU B 1 5 ? -26.562 -77.375 -65.438 1 36.31 5 LEU B N 1
ATOM 1422 C CA . LEU B 1 5 ? -26.797 -76.188 -64.625 1 36.31 5 LEU B CA 1
ATOM 1423 C C . LEU B 1 5 ? -25.609 -75.188 -64.688 1 36.31 5 LEU B C 1
ATOM 1425 O O . LEU B 1 5 ? -24.469 -75.562 -64.375 1 36.31 5 LEU B O 1
ATOM 1429 N N . PHE B 1 6 ? -25.5 -74.375 -65.75 1 36.12 6 PHE B N 1
ATOM 1430 C CA . PHE B 1 6 ? -24.469 -73.375 -66 1 36.12 6 PHE B CA 1
ATOM 1431 C C . PHE B 1 6 ? -24.391 -72.375 -64.875 1 36.12 6 PHE B C 1
ATOM 1433 O O . PHE B 1 6 ? -25.344 -71.625 -64.625 1 36.12 6 PHE B O 1
ATOM 1440 N N . LEU B 1 7 ? -23.75 -72.625 -63.781 1 38.28 7 LEU B N 1
ATOM 1441 C CA . LEU B 1 7 ? -23.516 -71.75 -62.656 1 38.28 7 LEU B CA 1
ATOM 1442 C C . LEU B 1 7 ? -22.734 -70.5 -63.062 1 38.28 7 LEU B C 1
ATOM 1444 O O . LEU B 1 7 ? -21.609 -70.625 -63.562 1 38.28 7 LEU B O 1
ATOM 1448 N N . GLN B 1 8 ? -23.391 -69.562 -63.719 1 35.44 8 GLN B N 1
ATOM 1449 C CA . GLN B 1 8 ? -22.75 -68.312 -64.125 1 35.44 8 GLN B CA 1
ATOM 1450 C C . GLN B 1 8 ? -22.109 -67.625 -62.938 1 35.44 8 GLN B C 1
ATOM 1452 O O . GLN B 1 8 ? -22.766 -67.312 -61.938 1 35.44 8 GLN B O 1
ATOM 1457 N N . PHE B 1 9 ? -20.797 -67.812 -62.688 1 38.91 9 PHE B N 1
ATOM 1458 C CA . PHE B 1 9 ? -19.953 -67.125 -61.688 1 38.91 9 PHE B CA 1
ATOM 1459 C C . PHE B 1 9 ? -19.875 -65.625 -61.906 1 38.91 9 PHE B C 1
ATOM 1461 O O . PHE B 1 9 ? -19.422 -65.188 -62.969 1 38.91 9 PHE B O 1
ATOM 1468 N N . ILE B 1 10 ? -20.906 -64.875 -61.594 1 36.44 10 ILE B N 1
ATOM 1469 C CA . ILE B 1 10 ? -20.828 -63.438 -61.781 1 36.44 10 ILE B CA 1
ATOM 1470 C C . ILE B 1 10 ? -19.641 -62.875 -61 1 36.44 10 ILE B C 1
ATOM 1472 O O . ILE B 1 10 ? -19.516 -63.125 -59.781 1 36.44 10 ILE B O 1
ATOM 1476 N N . LEU B 1 11 ? -18.5 -62.719 -61.625 1 33.38 11 LEU B N 1
ATOM 1477 C CA . LEU B 1 11 ? -17.281 -62.094 -61.125 1 33.38 11 LEU B CA 1
ATOM 1478 C C . LEU B 1 11 ? -17.547 -60.656 -60.656 1 33.38 11 LEU B C 1
ATOM 1480 O O . LEU B 1 11 ? -17.984 -59.812 -61.438 1 33.38 11 LEU B O 1
ATOM 1484 N N . LEU B 1 12 ? -18.109 -60.469 -59.469 1 36.81 12 LEU B N 1
ATOM 1485 C CA . LEU B 1 12 ? -18.312 -59.156 -58.906 1 36.81 12 LEU B CA 1
ATOM 1486 C C . LEU B 1 12 ? -17.016 -58.344 -58.875 1 36.81 12 LEU B C 1
ATOM 1488 O O . LEU B 1 12 ? -16.031 -58.812 -58.312 1 36.81 12 LEU B O 1
ATOM 1492 N N . SER B 1 13 ? -16.672 -57.719 -59.938 1 36.78 13 SER B N 1
ATOM 1493 C CA . SER B 1 13 ? -15.492 -56.844 -59.969 1 36.78 13 SER B CA 1
ATOM 1494 C C . SER B 1 13 ? -15.531 -55.781 -58.875 1 36.78 13 SER B C 1
ATOM 1496 O O . SER B 1 13 ? -16.469 -55 -58.812 1 36.78 13 SER B O 1
ATOM 1498 N N . ALA B 1 14 ? -15.156 -56.094 -57.719 1 38.31 14 ALA B N 1
ATOM 1499 C CA . ALA B 1 14 ? -15.047 -55.094 -56.625 1 38.31 14 ALA B CA 1
ATOM 1500 C C . ALA B 1 14 ? -14.102 -53.969 -57.031 1 38.31 14 ALA B C 1
ATOM 1502 O O . ALA B 1 14 ? -12.906 -54.188 -57.25 1 38.31 14 ALA B O 1
ATOM 1503 N N . ILE B 1 15 ? -14.531 -53.031 -57.812 1 37.69 15 ILE B N 1
ATOM 1504 C CA . ILE B 1 15 ? -13.711 -51.875 -58.156 1 37.69 15 ILE B CA 1
ATOM 1505 C C . ILE B 1 15 ? -13.289 -51.156 -56.875 1 37.69 15 ILE B C 1
ATOM 1507 O O . ILE B 1 15 ? -14.141 -50.781 -56.062 1 37.69 15 ILE B O 1
ATOM 1511 N N . SER B 1 16 ? -12.195 -51.5 -56.25 1 36.5 16 SER B N 1
ATOM 1512 C CA . SER B 1 16 ? -11.609 -50.844 -55.094 1 36.5 16 SER B CA 1
ATOM 1513 C C . SER B 1 16 ? -11.352 -49.344 -55.406 1 36.5 16 SER B C 1
ATOM 1515 O O . SER B 1 16 ? -10.586 -49.031 -56.312 1 36.5 16 SER B O 1
ATOM 1517 N N . SER B 1 17 ? -12.391 -48.562 -55.469 1 40.69 17 SER B N 1
ATOM 1518 C CA . SER B 1 17 ? -12.086 -47.125 -55.625 1 40.69 17 SER B CA 1
ATOM 1519 C C . SER B 1 17 ? -11.102 -46.656 -54.562 1 40.69 17 SER B C 1
ATOM 1521 O O . SER B 1 17 ? -11.367 -46.75 -53.375 1 40.69 17 SER B O 1
ATOM 1523 N N . LEU B 1 18 ? -9.828 -46.75 -54.812 1 40.97 18 LEU B N 1
ATOM 1524 C CA . LEU B 1 18 ? -8.82 -46.125 -53.969 1 40.97 18 LEU B CA 1
ATOM 1525 C C . LEU B 1 18 ? -9.07 -44.625 -53.844 1 40.97 18 LEU B C 1
ATOM 1527 O O . LEU B 1 18 ? -8.992 -43.906 -54.812 1 40.97 18 LEU B O 1
ATOM 1531 N N . ALA B 1 19 ? -9.984 -44.219 -53 1 39.06 19 ALA B N 1
ATOM 1532 C CA . ALA B 1 19 ? -10.117 -42.812 -52.719 1 39.06 19 ALA B CA 1
ATOM 1533 C C . ALA B 1 19 ? -8.766 -42.188 -52.375 1 39.06 19 ALA B C 1
ATOM 1535 O O . ALA B 1 19 ? -8.078 -42.625 -51.469 1 39.06 19 ALA B O 1
ATOM 1536 N N . TYR B 1 20 ? -8.086 -41.625 -53.344 1 41.66 20 TYR B N 1
ATOM 1537 C CA . TYR B 1 20 ? -6.93 -40.75 -53.094 1 41.66 20 TYR B CA 1
ATOM 1538 C C . TYR B 1 20 ? -7.25 -39.688 -52.062 1 41.66 20 TYR B C 1
ATOM 1540 O O . TYR B 1 20 ? -8.172 -38.906 -52.25 1 41.66 20 TYR B O 1
ATOM 1548 N N . ILE B 1 21 ? -7.18 -40.062 -50.812 1 39.28 21 ILE B N 1
ATOM 1549 C CA . ILE B 1 21 ? -7.266 -39 -49.812 1 39.28 21 ILE B CA 1
ATOM 1550 C C . ILE B 1 21 ? -6.227 -37.938 -50.094 1 39.28 21 ILE B C 1
ATOM 1552 O O . ILE B 1 21 ? -5.023 -38.188 -50.062 1 39.28 21 ILE B O 1
ATOM 1556 N N . LEU B 1 22 ? -6.488 -37.031 -51.062 1 39.03 22 LEU B N 1
ATOM 1557 C CA . LEU B 1 22 ? -5.664 -35.844 -51.156 1 39.03 22 LEU B CA 1
ATOM 1558 C C . LEU B 1 22 ? -5.402 -35.25 -49.781 1 39.03 22 LEU B C 1
ATOM 1560 O O . LEU B 1 22 ? -6.344 -34.969 -49.031 1 39.03 22 LEU B O 1
ATOM 1564 N N . GLY B 1 23 ? -4.285 -35.594 -49.188 1 41.16 23 GLY B N 1
ATOM 1565 C CA . GLY B 1 23 ? -3.807 -34.906 -48.031 1 41.16 23 GLY B CA 1
ATOM 1566 C C . GLY B 1 23 ? -3.908 -33.406 -48.125 1 41.16 23 GLY B C 1
ATOM 1567 O O . GLY B 1 23 ? -3.229 -32.781 -48.969 1 41.16 23 GLY B O 1
ATOM 1568 N N . GLN B 1 24 ? -5.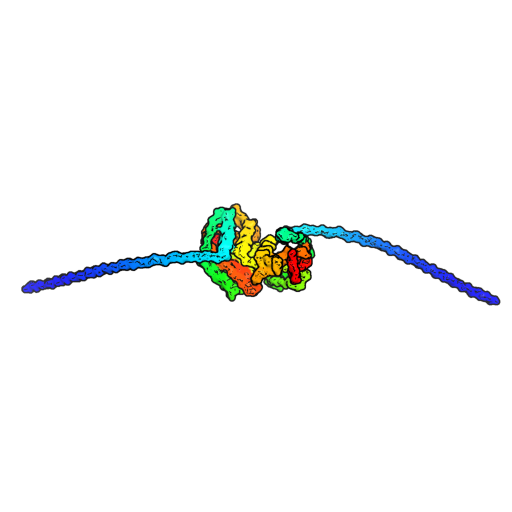098 -32.844 -48.094 1 44.97 24 GLN B N 1
ATOM 1569 C CA . GLN B 1 24 ? -5.074 -31.375 -48.031 1 44.97 24 GLN B CA 1
ATOM 1570 C C . GLN B 1 24 ? -4.031 -30.875 -47.031 1 44.97 24 GLN B C 1
ATOM 1572 O O . GLN B 1 24 ? -3.986 -31.328 -45.906 1 44.97 24 GLN B O 1
ATOM 1577 N N . ALA B 1 25 ? -2.9 -30.391 -47.562 1 45.66 25 ALA B N 1
ATOM 1578 C CA . ALA B 1 25 ? -1.933 -29.703 -46.719 1 45.66 25 ALA B CA 1
ATOM 1579 C C . ALA B 1 25 ? -2.627 -28.719 -45.781 1 45.66 25 ALA B C 1
ATOM 1581 O O . ALA B 1 25 ? -3.418 -27.875 -46.219 1 45.66 25 ALA B O 1
ATOM 1582 N N . VAL B 1 26 ? -2.982 -29.141 -44.562 1 49.88 26 VAL B N 1
ATOM 1583 C CA . VAL B 1 26 ? -3.414 -28.156 -43.594 1 49.88 26 VAL B CA 1
ATOM 1584 C C . VAL B 1 26 ? -2.49 -26.938 -43.656 1 49.88 26 VAL B C 1
ATOM 1586 O O . VAL B 1 26 ? -1.266 -27.078 -43.688 1 49.88 26 VAL B O 1
ATOM 1589 N N . PRO B 1 27 ? -2.949 -25.828 -44.312 1 49.62 27 PRO B N 1
ATOM 1590 C CA . PRO B 1 27 ? -2.051 -24.672 -44.281 1 49.62 27 PRO B CA 1
ATOM 1591 C C . PRO B 1 27 ? -1.325 -24.516 -42.969 1 49.62 27 PRO B C 1
ATOM 1593 O O . PRO B 1 27 ? -1.833 -24.953 -41.938 1 49.62 27 PRO B O 1
ATOM 1596 N N . PRO B 1 28 ? 0.02 -24.328 -43.062 1 44.78 28 PRO B N 1
ATOM 1597 C CA . PRO B 1 28 ? 0.698 -24.125 -41.781 1 44.78 28 PRO B CA 1
ATOM 1598 C C . PRO B 1 28 ? -0.083 -23.203 -40.844 1 44.78 28 PRO B C 1
ATOM 1600 O O . PRO B 1 28 ? -0.865 -22.375 -41.312 1 44.78 28 PRO B O 1
ATOM 1603 N N . PRO B 1 29 ? -0.317 -23.656 -39.656 1 42.06 29 PRO B N 1
ATOM 1604 C CA . PRO B 1 29 ? -1.015 -22.719 -38.75 1 42.06 29 PRO B CA 1
ATOM 1605 C C . PRO B 1 29 ? -0.515 -21.297 -38.875 1 42.06 29 PRO B C 1
ATOM 1607 O O . PRO B 1 29 ? 0.631 -21.062 -39.281 1 42.06 29 PRO B O 1
ATOM 1610 N N . PRO B 1 30 ? -1.354 -20.328 -39.156 1 43.12 30 PRO B N 1
ATOM 1611 C CA . PRO B 1 30 ? -0.858 -18.953 -39.25 1 43.12 30 PRO B CA 1
ATOM 1612 C C . PRO B 1 30 ? 0.274 -18.672 -38.281 1 43.12 30 PRO B C 1
ATOM 1614 O O . PRO B 1 30 ? 0.394 -19.344 -37.25 1 43.12 30 PRO B O 1
ATOM 1617 N N . PRO B 1 31 ? 1.311 -17.953 -38.75 1 39.78 31 PRO B N 1
ATOM 1618 C CA . PRO B 1 31 ? 2.391 -17.625 -37.812 1 39.78 31 PRO B CA 1
ATOM 1619 C C . PRO B 1 31 ? 1.888 -17.344 -36.406 1 39.78 31 PRO B C 1
ATOM 1621 O O . PRO B 1 31 ? 0.736 -16.938 -36.219 1 39.78 31 PRO B O 1
ATOM 1624 N N . THR B 1 32 ? 2.488 -17.953 -35.438 1 40.75 32 THR B N 1
ATOM 1625 C CA . THR B 1 32 ? 2.268 -17.672 -34.031 1 40.75 32 THR B CA 1
ATOM 1626 C C . THR B 1 32 ? 1.986 -16.188 -33.781 1 40.75 32 THR B C 1
ATOM 1628 O O . THR B 1 32 ? 2.693 -15.336 -34.344 1 40.75 32 THR B O 1
ATOM 1631 N N . ALA B 1 33 ? 0.774 -15.812 -33.531 1 41.06 33 ALA B N 1
ATOM 1632 C CA . ALA B 1 33 ? 0.391 -14.445 -33.219 1 41.06 33 ALA B CA 1
ATOM 1633 C C . ALA B 1 33 ? 1.533 -13.703 -32.531 1 41.06 33 ALA B C 1
ATOM 1635 O O . ALA B 1 33 ? 2.209 -14.266 -31.656 1 41.06 33 ALA B O 1
ATOM 1636 N N . ALA B 1 34 ? 2.217 -12.789 -32.969 1 41.84 34 ALA B N 1
ATOM 1637 C CA . ALA B 1 34 ? 3.191 -11.867 -32.406 1 41.84 34 ALA B CA 1
ATOM 1638 C C . ALA B 1 34 ? 2.783 -11.453 -31 1 41.84 34 ALA B C 1
ATOM 1640 O O . ALA B 1 34 ? 1.642 -11.047 -30.766 1 41.84 34 ALA B O 1
ATOM 1641 N N . THR B 1 35 ? 3.299 -12.07 -29.922 1 47.12 35 THR B N 1
ATOM 1642 C CA . THR B 1 35 ? 3.045 -11.75 -28.516 1 47.12 35 THR B CA 1
ATOM 1643 C C . THR B 1 35 ? 3.066 -10.242 -28.297 1 47.12 35 THR B C 1
ATOM 1645 O O . THR B 1 35 ? 4.051 -9.578 -28.625 1 47.12 35 THR B O 1
ATOM 1648 N N . THR B 1 36 ? 2.014 -9.523 -28.578 1 50.56 36 THR B N 1
ATOM 1649 C CA . THR B 1 36 ? 1.924 -8.102 -28.266 1 50.56 36 THR B CA 1
ATOM 1650 C C . THR B 1 36 ? 2.725 -7.773 -27.016 1 50.56 36 THR B C 1
ATOM 1652 O O . THR B 1 36 ? 2.613 -8.469 -26 1 50.56 36 THR B O 1
ATOM 1655 N N . PRO B 1 37 ? 3.742 -7.008 -27.219 1 55.41 37 PRO B N 1
ATOM 1656 C CA . PRO B 1 37 ? 4.52 -6.582 -26.047 1 55.41 37 PRO B CA 1
ATOM 1657 C C . PRO B 1 37 ? 3.637 -6.164 -24.875 1 55.41 37 PRO B C 1
ATOM 1659 O O . PRO B 1 37 ? 2.557 -5.605 -25.078 1 55.41 37 PRO B O 1
ATOM 1662 N N . PRO B 1 38 ? 3.963 -6.672 -23.781 1 72.25 38 PRO B N 1
ATOM 1663 C CA . PRO B 1 38 ? 3.182 -6.289 -22.609 1 72.25 38 PRO B CA 1
ATOM 1664 C C . PRO B 1 38 ? 3.107 -4.777 -22.406 1 72.25 38 PRO B C 1
ATOM 1666 O O . PRO B 1 38 ? 4.012 -4.051 -22.828 1 72.25 38 PRO B O 1
ATOM 1669 N N . SER B 1 39 ? 1.978 -4.281 -21.984 1 87.06 39 SER B N 1
ATOM 1670 C CA . SER B 1 39 ? 1.824 -2.887 -21.594 1 87.06 39 SER B CA 1
ATOM 1671 C C . SER B 1 39 ? 2.91 -2.469 -20.609 1 87.06 39 SER B C 1
ATOM 1673 O O . SER B 1 39 ? 3.623 -3.314 -20.062 1 87.06 39 SER B O 1
ATOM 1675 N N . ARG B 1 40 ? 3.125 -1.261 -20.453 1 90.88 40 ARG B N 1
ATOM 1676 C CA . ARG B 1 40 ? 4.09 -0.742 -19.484 1 90.88 40 ARG B CA 1
ATOM 1677 C C . ARG B 1 40 ? 3.824 -1.302 -18.094 1 90.88 40 ARG B C 1
ATOM 1679 O O . ARG B 1 40 ? 4.758 -1.691 -17.391 1 90.88 40 ARG B O 1
ATOM 1686 N N . ALA B 1 41 ? 2.574 -1.368 -17.719 1 94.19 41 ALA B N 1
ATOM 1687 C CA . ALA B 1 41 ? 2.211 -1.927 -16.422 1 94.19 41 ALA B CA 1
ATOM 1688 C C . ALA B 1 41 ? 2.58 -3.404 -16.344 1 94.19 41 ALA B C 1
ATOM 1690 O O . ALA B 1 41 ? 3.117 -3.861 -15.328 1 94.19 41 ALA B O 1
ATOM 1691 N N . ALA B 1 42 ? 2.264 -4.121 -17.375 1 97.56 42 ALA B N 1
ATOM 1692 C CA . ALA B 1 42 ? 2.598 -5.543 -17.422 1 97.56 42 ALA B CA 1
ATOM 1693 C C . ALA B 1 42 ? 4.098 -5.762 -17.234 1 97.56 42 ALA B C 1
ATOM 1695 O O . ALA B 1 42 ? 4.516 -6.617 -16.453 1 97.56 42 ALA B O 1
ATOM 1696 N N . GLN B 1 43 ? 4.828 -4.977 -17.953 1 97.94 43 GLN B N 1
ATOM 1697 C CA . GLN B 1 43 ? 6.277 -5.105 -17.859 1 97.94 43 GLN B CA 1
ATOM 1698 C C . GLN B 1 43 ? 6.773 -4.781 -16.453 1 97.94 43 GLN B C 1
ATOM 1700 O O . GLN B 1 43 ? 7.691 -5.426 -15.945 1 97.94 43 GLN B O 1
ATOM 1705 N N . GLU B 1 44 ? 6.219 -3.781 -15.828 1 97.5 44 GLU B N 1
ATOM 1706 C CA . GLU B 1 44 ? 6.625 -3.408 -14.477 1 97.5 44 GLU B CA 1
ATOM 1707 C C . GLU B 1 44 ? 6.301 -4.516 -13.477 1 97.5 44 GLU B C 1
ATOM 1709 O O . GLU B 1 44 ? 7.117 -4.836 -12.609 1 97.5 44 GLU B O 1
ATOM 1714 N N . PHE B 1 45 ? 5.105 -5.082 -13.562 1 98.62 45 PHE B N 1
ATOM 1715 C CA . PHE B 1 45 ? 4.793 -6.238 -12.734 1 98.62 45 PHE B CA 1
ATOM 1716 C C . PHE B 1 45 ? 5.836 -7.336 -12.906 1 98.62 45 PHE B C 1
ATOM 1718 O O . PHE B 1 45 ? 6.352 -7.875 -11.93 1 98.62 45 PHE B O 1
ATOM 1725 N N . LEU B 1 46 ? 6.078 -7.625 -14.164 1 98.81 46 LEU B N 1
ATOM 1726 C CA . LEU B 1 46 ? 6.98 -8.727 -14.484 1 98.81 46 LEU B CA 1
ATOM 1727 C C . LEU B 1 46 ? 8.383 -8.445 -13.961 1 98.81 46 LEU B C 1
ATOM 1729 O O . LEU B 1 46 ? 8.992 -9.297 -13.32 1 98.81 46 LEU B O 1
ATOM 1733 N N . ASP B 1 47 ? 8.898 -7.281 -14.195 1 98.62 47 ASP B N 1
ATOM 1734 C CA . ASP B 1 47 ? 10.25 -6.91 -13.781 1 98.62 47 ASP B CA 1
ATOM 1735 C C . ASP B 1 47 ? 10.398 -6.992 -12.258 1 98.62 47 ASP B C 1
ATOM 1737 O O . ASP B 1 47 ? 11.391 -7.527 -11.758 1 98.62 47 ASP B O 1
ATOM 1741 N N . GLU B 1 48 ? 9.453 -6.441 -11.516 1 98.31 48 GLU B N 1
ATOM 1742 C CA . GLU B 1 48 ? 9.539 -6.426 -10.055 1 98.31 48 GLU B CA 1
ATOM 1743 C C . GLU B 1 48 ? 9.453 -7.84 -9.484 1 98.31 48 GLU B C 1
ATOM 1745 O O . GLU B 1 48 ? 10.141 -8.164 -8.516 1 98.31 48 GLU B O 1
ATOM 1750 N N . HIS B 1 49 ? 8.586 -8.641 -10.047 1 98.88 49 HIS B N 1
ATOM 1751 C CA . HIS B 1 49 ? 8.562 -10.039 -9.633 1 98.88 49 HIS B CA 1
ATOM 1752 C C . HIS B 1 49 ? 9.914 -10.711 -9.875 1 98.88 49 HIS B C 1
ATOM 1754 O O . HIS B 1 49 ? 10.438 -11.383 -8.984 1 98.88 49 HIS B O 1
ATOM 1760 N N . ASN B 1 50 ? 10.438 -10.57 -11.008 1 98.88 50 ASN B N 1
ATOM 1761 C CA . ASN B 1 50 ? 11.656 -11.281 -11.391 1 98.88 50 ASN B CA 1
ATOM 1762 C C . ASN B 1 50 ? 12.875 -10.75 -10.648 1 98.88 50 ASN B C 1
ATOM 1764 O O . ASN B 1 50 ? 13.828 -11.484 -10.398 1 98.88 50 ASN B O 1
ATOM 1768 N N . LYS B 1 51 ? 12.82 -9.508 -10.32 1 98.81 51 LYS B N 1
ATOM 1769 C CA . LYS B 1 51 ? 13.859 -8.984 -9.43 1 98.81 51 LYS B CA 1
ATOM 1770 C C . LYS B 1 51 ? 13.875 -9.742 -8.109 1 98.81 51 LYS B C 1
ATOM 1772 O O . LYS B 1 51 ? 14.938 -10.141 -7.629 1 98.81 51 LYS B O 1
ATOM 1777 N N . ALA B 1 52 ? 12.766 -9.914 -7.492 1 98.62 52 ALA B N 1
ATOM 1778 C CA . ALA B 1 52 ? 12.656 -10.648 -6.234 1 98.62 52 ALA B CA 1
ATOM 1779 C C . ALA B 1 52 ? 13.125 -12.094 -6.402 1 98.62 52 ALA B C 1
ATOM 1781 O O . ALA B 1 52 ? 13.805 -12.641 -5.527 1 98.62 52 ALA B O 1
ATOM 1782 N N . ARG B 1 53 ? 12.734 -12.68 -7.52 1 98.88 53 ARG B N 1
ATOM 1783 C CA . ARG B 1 53 ? 13.117 -14.062 -7.789 1 98.88 53 ARG B CA 1
ATOM 1784 C C . ARG B 1 53 ? 14.625 -14.195 -7.969 1 98.88 53 ARG B C 1
ATOM 1786 O O . ARG B 1 53 ? 15.242 -15.117 -7.441 1 98.88 53 ARG B O 1
ATOM 1793 N N . ALA B 1 54 ? 15.219 -13.297 -8.68 1 98.81 54 ALA B N 1
ATOM 1794 C CA . ALA B 1 54 ? 16.656 -13.32 -8.906 1 98.81 54 ALA B CA 1
ATOM 1795 C C . ALA B 1 54 ? 17.422 -13.25 -7.586 1 98.81 54 ALA B C 1
ATOM 1797 O O . ALA B 1 54 ? 18.484 -13.875 -7.445 1 98.81 54 ALA B O 1
ATOM 1798 N N . GLU B 1 55 ? 16.922 -12.586 -6.633 1 98.31 55 GLU B N 1
ATOM 1799 C CA . GLU B 1 55 ? 17.578 -12.398 -5.344 1 98.31 55 GLU B CA 1
ATOM 1800 C C . GLU B 1 55 ? 17.766 -13.727 -4.617 1 98.31 55 GLU B C 1
ATOM 1802 O O . GLU B 1 55 ? 18.656 -13.867 -3.787 1 98.31 55 GLU B O 1
ATOM 1807 N N . VAL B 1 56 ? 16.938 -14.648 -4.938 1 98.12 56 VAL B N 1
ATOM 1808 C CA . VAL B 1 56 ? 17.031 -15.922 -4.219 1 98.12 56 VAL B CA 1
ATOM 1809 C C . VAL B 1 56 ? 17.391 -17.047 -5.195 1 98.12 56 VAL B C 1
ATOM 1811 O O . VAL B 1 56 ? 17.203 -18.219 -4.887 1 98.12 56 VAL B O 1
ATOM 1814 N N . GLY B 1 57 ? 17.75 -16.688 -6.422 1 98.25 57 GLY B N 1
ATOM 1815 C CA . GLY B 1 57 ? 18.266 -17.656 -7.383 1 98.25 57 GLY B CA 1
ATOM 1816 C C . GLY B 1 57 ? 17.188 -18.453 -8.062 1 98.25 57 GLY B C 1
ATOM 1817 O O . GLY B 1 57 ? 17.422 -19.578 -8.516 1 98.25 57 GLY B O 1
ATOM 1818 N N . VAL B 1 58 ? 16.031 -17.969 -8.047 1 98.56 58 VAL B N 1
ATOM 1819 C CA . VAL B 1 58 ? 14.891 -18.609 -8.695 1 98.56 58 VAL B CA 1
ATOM 1820 C C . VAL B 1 58 ? 14.75 -18.109 -10.125 1 98.56 58 VAL B C 1
ATOM 1822 O O . VAL B 1 58 ? 14.977 -16.922 -10.398 1 98.56 58 VAL B O 1
ATOM 1825 N N . GLY B 1 59 ? 14.43 -18.953 -11.133 1 98.56 59 GLY B N 1
ATOM 1826 C CA . GLY B 1 59 ? 14.266 -18.578 -12.531 1 98.56 59 GLY B CA 1
ATOM 1827 C C . GLY B 1 59 ? 13.18 -17.547 -12.742 1 98.56 59 GLY B C 1
ATOM 1828 O O . GLY B 1 59 ? 12.227 -17.453 -11.961 1 98.56 59 GLY B O 1
ATOM 1829 N N . PRO B 1 60 ? 13.219 -16.844 -13.797 1 98.88 60 PRO B N 1
ATOM 1830 C CA . PRO B 1 60 ? 12.25 -15.773 -14.031 1 98.88 60 PRO B CA 1
ATOM 1831 C C . PRO B 1 60 ? 10.891 -16.297 -14.477 1 98.88 60 PRO B C 1
ATOM 1833 O O . PRO B 1 60 ? 10.797 -17.359 -15.086 1 98.88 60 PRO B O 1
ATOM 1836 N N . LEU B 1 61 ? 9.797 -15.508 -14.102 1 98.88 61 LEU B N 1
ATOM 1837 C CA . LEU B 1 61 ? 8.477 -15.672 -14.688 1 98.88 61 LEU B CA 1
ATOM 1838 C C . LEU B 1 61 ? 8.43 -15.094 -16.094 1 98.88 61 LEU B C 1
ATOM 1840 O O . LEU B 1 61 ? 9.188 -14.172 -16.422 1 98.88 61 LEU B O 1
ATOM 1844 N N . THR B 1 62 ? 7.59 -15.625 -16.922 1 98.75 62 THR B N 1
ATOM 1845 C CA . THR B 1 62 ? 7.219 -15.031 -18.203 1 98.75 62 THR B CA 1
ATOM 1846 C C . THR B 1 62 ? 5.793 -14.484 -18.156 1 98.75 62 THR B C 1
ATOM 1848 O O . THR B 1 62 ? 4.953 -14.992 -17.406 1 98.75 62 THR B O 1
ATOM 1851 N N . TRP B 1 63 ? 5.547 -13.438 -18.922 1 98.56 63 TRP B N 1
ATOM 1852 C CA . TRP B 1 63 ? 4.211 -12.859 -18.969 1 98.56 63 TRP B CA 1
ATOM 1853 C C . TRP B 1 63 ? 3.254 -13.742 -19.75 1 98.56 63 TRP B C 1
ATOM 1855 O O . TRP B 1 63 ? 3.584 -14.195 -20.859 1 98.56 63 TRP B O 1
ATOM 1865 N N . SER B 1 64 ? 2.102 -14.016 -19.234 1 98.5 64 SER B N 1
ATOM 1866 C CA . SER B 1 64 ? 1.055 -14.789 -19.906 1 98.5 64 SER B CA 1
ATOM 1867 C C . SER B 1 64 ? -0.138 -13.906 -20.266 1 98.5 64 SER B C 1
ATOM 1869 O O . SER B 1 64 ? -0.854 -13.438 -19.375 1 98.5 64 SER B O 1
ATOM 1871 N N . SER B 1 65 ? -0.411 -13.781 -21.531 1 97.25 65 SER B N 1
ATOM 1872 C CA . SER B 1 65 ? -1.563 -13 -21.984 1 97.25 65 SER B CA 1
ATOM 1873 C C . SER B 1 65 ? -2.869 -13.625 -21.5 1 97.25 65 SER B C 1
ATOM 1875 O O . SER B 1 65 ? -3.834 -12.914 -21.203 1 97.25 65 SER B O 1
ATOM 1877 N N . MET B 1 66 ? -2.881 -14.891 -21.469 1 97.62 66 MET B N 1
ATOM 1878 C CA . MET B 1 66 ? -4.066 -15.586 -20.969 1 97.62 66 MET B CA 1
ATOM 1879 C C . MET B 1 66 ? -4.324 -15.242 -19.5 1 97.62 66 MET B C 1
ATOM 1881 O O . MET B 1 66 ? -5.441 -14.875 -19.125 1 97.62 66 MET B O 1
ATOM 1885 N N . LEU B 1 67 ? -3.33 -15.344 -18.656 1 98.25 67 LEU B N 1
ATOM 1886 C CA . LEU B 1 67 ? -3.492 -15.008 -17.234 1 98.25 67 LEU B CA 1
ATOM 1887 C C . LEU B 1 67 ? -3.84 -13.531 -17.062 1 98.25 67 LEU B C 1
ATOM 1889 O O . LEU B 1 67 ? -4.629 -13.172 -16.188 1 98.25 67 LEU B O 1
ATOM 1893 N N . ALA B 1 68 ? -3.209 -12.688 -17.859 1 98.25 68 ALA B N 1
ATOM 1894 C CA . ALA B 1 68 ? -3.525 -11.266 -17.828 1 98.25 68 ALA B CA 1
ATOM 1895 C C . ALA B 1 68 ? -5 -11.023 -18.141 1 98.25 68 ALA B C 1
ATOM 1897 O O . ALA B 1 68 ? -5.652 -10.203 -17.5 1 98.25 68 ALA B O 1
ATOM 1898 N N . LYS B 1 69 ? -5.484 -11.695 -19.141 1 97.88 69 LYS B N 1
ATOM 1899 C CA . LYS B 1 69 ? -6.898 -11.57 -19.484 1 97.88 69 LYS B CA 1
ATOM 1900 C C . LYS B 1 69 ? -7.785 -12.055 -18.344 1 97.88 69 LYS B C 1
ATOM 1902 O O . LYS B 1 69 ? -8.766 -11.391 -17.984 1 97.88 69 LYS B O 1
ATOM 1907 N N . GLU B 1 70 ? -7.445 -13.18 -17.766 1 97.75 70 GLU B N 1
ATOM 1908 C CA . GLU B 1 70 ? -8.234 -13.742 -16.672 1 97.75 70 GLU B CA 1
ATOM 1909 C C . GLU B 1 70 ? -8.258 -12.805 -15.477 1 97.75 70 GLU B C 1
ATOM 1911 O O . GLU B 1 70 ? -9.305 -12.602 -14.859 1 97.75 70 GLU B O 1
ATOM 1916 N N . THR B 1 71 ? -7.117 -12.266 -15.125 1 98.31 71 THR B N 1
ATOM 1917 C CA . THR B 1 71 ? -7.066 -11.336 -14.008 1 98.31 71 THR B CA 1
ATOM 1918 C C . THR B 1 71 ? -7.836 -10.055 -14.328 1 98.31 71 THR B C 1
ATOM 1920 O O . THR B 1 71 ? -8.5 -9.484 -13.461 1 98.31 71 THR B O 1
ATOM 1923 N N . SER B 1 72 ? -7.734 -9.586 -15.523 1 98.12 72 SER B N 1
ATOM 1924 C CA . SER B 1 72 ? -8.461 -8.391 -15.938 1 98.12 72 SER B CA 1
ATOM 1925 C C . SER B 1 72 ? -9.969 -8.57 -15.789 1 98.12 72 S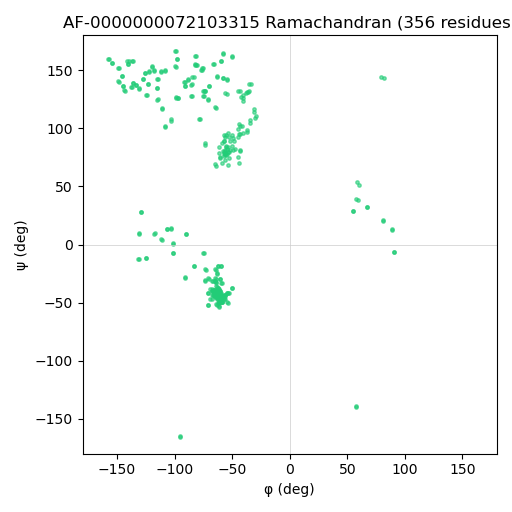ER B C 1
ATOM 1927 O O . SER B 1 72 ? -10.656 -7.688 -15.281 1 98.12 72 SER B O 1
ATOM 1929 N N . LEU B 1 73 ? -10.43 -9.68 -16.219 1 98.19 73 LEU B N 1
ATOM 1930 C CA . LEU B 1 73 ? -11.852 -9.977 -16.078 1 98.19 73 LEU B CA 1
ATOM 1931 C C . LEU B 1 73 ? -12.25 -10.047 -14.617 1 98.19 73 LEU B C 1
ATOM 1933 O O . LEU B 1 73 ? -13.305 -9.531 -14.234 1 98.19 73 LEU B O 1
ATOM 1937 N N . LEU B 1 74 ? -11.453 -10.656 -13.844 1 97.94 74 LEU B N 1
ATOM 1938 C CA . LEU B 1 74 ? -11.789 -10.867 -12.438 1 97.94 74 LEU B CA 1
ATOM 1939 C C . LEU B 1 74 ? -11.805 -9.547 -11.672 1 97.94 74 LEU B C 1
ATOM 1941 O O . LEU B 1 74 ? -12.727 -9.281 -10.898 1 97.94 74 LEU B O 1
ATOM 1945 N N . VAL B 1 75 ? -10.75 -8.664 -11.836 1 97.75 75 VAL B N 1
ATOM 1946 C CA . VAL B 1 75 ? -10.734 -7.402 -11.109 1 97.75 75 VAL B CA 1
ATOM 1947 C C . VAL B 1 75 ? -11.938 -6.559 -11.508 1 97.75 75 VAL B C 1
ATOM 1949 O O . VAL B 1 75 ? -12.523 -5.859 -10.672 1 97.75 75 VAL B O 1
ATOM 1952 N N . ARG B 1 76 ? -12.281 -6.586 -12.742 1 97 76 ARG B N 1
ATOM 1953 C CA . ARG B 1 76 ? -13.43 -5.816 -13.203 1 97 76 ARG B CA 1
ATOM 1954 C C . ARG B 1 76 ? -14.727 -6.375 -12.625 1 97 76 ARG B C 1
ATOM 1956 O O . ARG B 1 76 ? -15.633 -5.613 -12.266 1 97 76 ARG B O 1
ATOM 1963 N N . TYR B 1 77 ? -14.875 -7.652 -12.617 1 97.88 77 TYR B N 1
ATOM 1964 C CA . TYR B 1 77 ? -16.047 -8.273 -12 1 97.88 77 TYR B CA 1
ATOM 1965 C C . TYR B 1 77 ? -16.172 -7.855 -10.539 1 97.88 77 TYR B C 1
ATOM 1967 O O . TYR B 1 77 ? -17.25 -7.48 -10.086 1 97.88 77 TYR B O 1
ATOM 1975 N N . GLN B 1 78 ? -15.047 -7.906 -9.766 1 96.5 78 GLN B N 1
ATOM 1976 C CA . GLN B 1 78 ? -15.047 -7.484 -8.367 1 96.5 78 GLN B CA 1
ATOM 1977 C C . GLN B 1 78 ? -15.461 -6.02 -8.242 1 96.5 78 GLN B C 1
ATOM 1979 O O . GLN B 1 78 ? -16.219 -5.66 -7.336 1 96.5 78 GLN B O 1
ATOM 1984 N N . ARG B 1 79 ? -14.906 -5.203 -9.148 1 94.81 79 ARG B N 1
ATOM 1985 C CA . ARG B 1 79 ? -15.219 -3.777 -9.141 1 94.81 79 ARG B CA 1
ATOM 1986 C C . ARG B 1 79 ? -16.703 -3.547 -9.422 1 94.81 79 ARG B C 1
ATOM 1988 O O . ARG B 1 79 ? -17.375 -2.811 -8.688 1 94.81 79 ARG B O 1
ATOM 1995 N N . ASP B 1 80 ? -17.25 -4.211 -10.398 1 95.12 80 ASP B N 1
ATOM 1996 C CA . ASP B 1 80 ? -18.547 -3.861 -10.961 1 95.12 80 ASP B CA 1
ATOM 1997 C C . ASP B 1 80 ? -19.672 -4.605 -10.242 1 95.12 80 ASP B C 1
ATOM 1999 O O . ASP B 1 80 ? -20.797 -4.102 -10.141 1 95.12 80 ASP B O 1
ATOM 2003 N N . LYS B 1 81 ? -19.375 -5.77 -9.719 1 96.25 81 LYS B N 1
ATOM 2004 C CA . LYS B 1 81 ? -20.469 -6.625 -9.266 1 96.25 81 LYS B CA 1
ATOM 2005 C C . LYS B 1 81 ? -20.297 -7.023 -7.805 1 96.25 81 LYS B C 1
ATOM 2007 O O . LYS B 1 81 ? -21.219 -7.555 -7.188 1 96.25 81 LYS B O 1
ATOM 2012 N N . GLN B 1 82 ? -19.172 -6.785 -7.219 1 94.19 82 GLN B N 1
ATOM 2013 C CA . GLN B 1 82 ? -18.906 -7.289 -5.875 1 94.19 82 GLN B CA 1
ATOM 2014 C C . GLN B 1 82 ? -18.406 -6.172 -4.961 1 94.19 82 GLN B C 1
ATOM 2016 O O . GLN B 1 82 ? -17.578 -6.414 -4.07 1 94.19 82 GLN B O 1
ATOM 2021 N N . ASN B 1 83 ? -18.812 -4.914 -5.25 1 89.69 83 ASN B N 1
ATOM 2022 C CA . ASN B 1 83 ? -18.5 -3.758 -4.414 1 89.69 83 ASN B CA 1
ATOM 2023 C C . ASN B 1 83 ? -17 -3.629 -4.176 1 89.69 83 ASN B C 1
ATOM 2025 O O . ASN B 1 83 ? -16.562 -3.312 -3.068 1 89.69 83 ASN B O 1
ATOM 2029 N N . CYS B 1 84 ? -16.219 -4.105 -5.113 1 92.06 84 CYS B N 1
ATOM 2030 C CA . CYS B 1 84 ? -14.766 -3.984 -5.121 1 92.06 84 CYS B CA 1
ATOM 2031 C C . CYS B 1 84 ? -14.148 -4.793 -3.984 1 92.06 84 CYS B C 1
ATOM 2033 O O . CYS B 1 84 ? -13.141 -4.387 -3.404 1 92.06 84 CYS B O 1
ATOM 2035 N N . SER B 1 85 ? -14.758 -5.855 -3.662 1 91.25 85 SER B N 1
ATOM 2036 C CA . SER B 1 85 ? -14.25 -6.742 -2.617 1 91.25 85 SER B CA 1
ATOM 2037 C C . SER B 1 85 ? -13.172 -7.676 -3.158 1 91.25 85 SER B C 1
ATOM 2039 O O . SER B 1 85 ? -13.008 -7.805 -4.375 1 91.25 85 SER B O 1
ATOM 2041 N N . PHE B 1 86 ? -12.43 -8.234 -2.252 1 92.88 86 PHE B N 1
ATOM 2042 C CA . PHE B 1 86 ? -11.469 -9.258 -2.639 1 92.88 86 PHE B CA 1
ATOM 2043 C C . PHE B 1 86 ? -12.172 -10.422 -3.334 1 92.88 86 PHE B C 1
ATOM 2045 O O . PHE B 1 86 ? -13.266 -10.82 -2.93 1 92.88 86 PHE B O 1
ATOM 2052 N N . ALA B 1 87 ? -11.477 -10.945 -4.305 1 94.88 87 ALA B N 1
ATOM 2053 C CA . ALA B 1 87 ? -11.961 -12.172 -4.934 1 94.88 87 ALA B CA 1
ATOM 2054 C C . ALA B 1 87 ? -11.578 -13.398 -4.105 1 94.88 87 ALA B C 1
ATOM 2056 O O . ALA B 1 87 ? -10.656 -13.336 -3.289 1 94.88 87 ALA B O 1
ATOM 2057 N N . ASN B 1 88 ? -12.352 -14.445 -4.254 1 93.31 88 ASN B N 1
ATOM 2058 C CA . ASN B 1 88 ? -11.93 -15.734 -3.717 1 93.31 88 ASN B CA 1
ATOM 2059 C C . ASN B 1 88 ? -10.898 -16.406 -4.617 1 93.31 88 ASN B C 1
ATOM 2061 O O . ASN B 1 88 ? -11.242 -16.938 -5.672 1 93.31 88 ASN B O 1
ATOM 2065 N N . LEU B 1 89 ? -9.68 -16.438 -4.16 1 94 89 LEU B N 1
ATOM 2066 C CA . LEU B 1 89 ? -8.609 -16.969 -5 1 94 89 LEU B CA 1
ATOM 2067 C C . LEU B 1 89 ? -8.25 -18.391 -4.602 1 94 89 LEU B C 1
ATOM 2069 O O . LEU B 1 89 ? -7.402 -19.016 -5.234 1 94 89 LEU B O 1
ATOM 2073 N N . SER B 1 90 ? -8.758 -18.922 -3.568 1 84.19 90 SER B N 1
ATOM 2074 C CA . SER B 1 90 ? -8.375 -20.219 -3.002 1 84.19 90 SER B CA 1
ATOM 2075 C C . SER B 1 90 ? -8.891 -21.359 -3.861 1 84.19 90 SER B C 1
ATOM 2077 O O . SER B 1 90 ? -8.32 -22.453 -3.84 1 84.19 90 SER B O 1
ATOM 2079 N N . SER B 1 91 ? -9.844 -21.141 -4.621 1 76.06 91 SER B N 1
ATOM 2080 C CA . SER B 1 91 ? -10.477 -22.25 -5.332 1 76.06 91 SER B CA 1
ATOM 2081 C C . SER B 1 91 ? -10.109 -22.234 -6.812 1 76.06 91 SER B C 1
ATOM 2083 O O . SER B 1 91 ? -10.648 -23.016 -7.598 1 76.06 91 SER B O 1
ATOM 2085 N N . GLY B 1 92 ? -9.203 -21.516 -7.137 1 80.56 92 GLY B N 1
ATOM 2086 C CA . GLY B 1 92 ? -8.969 -21.359 -8.562 1 80.56 92 GLY B CA 1
ATOM 2087 C C . GLY B 1 92 ? -7.852 -22.234 -9.086 1 80.56 92 GLY B C 1
ATOM 2088 O O . GLY B 1 92 ? -7.188 -22.938 -8.312 1 80.56 92 GLY B O 1
ATOM 2089 N N . LYS B 1 93 ? -7.781 -22.344 -10.391 1 92.88 93 LYS B N 1
ATOM 2090 C CA . LYS B 1 93 ? -6.809 -23.094 -11.172 1 92.88 93 LYS B CA 1
ATOM 2091 C C . LYS B 1 93 ? -5.406 -22.516 -11.008 1 92.88 93 LYS B C 1
ATOM 2093 O O . LYS B 1 93 ? -4.41 -23.219 -11.141 1 92.88 93 LYS B O 1
ATOM 2098 N N . TYR B 1 94 ? -5.281 -21.312 -10.609 1 97.69 94 TYR B N 1
ATOM 2099 C CA . TYR B 1 94 ? -4.02 -20.578 -10.586 1 97.69 94 TYR B CA 1
ATOM 2100 C C . TYR B 1 94 ? -3.676 -20.141 -9.172 1 97.69 94 TYR B C 1
ATOM 2102 O O . TYR B 1 94 ? -4.555 -20.062 -8.305 1 97.69 94 TYR B O 1
ATOM 2110 N N . GLY B 1 95 ? -2.336 -19.984 -8.906 1 97.69 95 GLY B N 1
ATOM 2111 C CA . GLY B 1 95 ? -1.979 -19.219 -7.719 1 97.69 95 GLY B CA 1
ATOM 2112 C C . GLY B 1 95 ? -2.373 -17.75 -7.812 1 97.69 95 GLY B C 1
ATOM 2113 O O . GLY B 1 95 ? -2.504 -17.203 -8.914 1 97.69 95 GLY B O 1
ATOM 2114 N N . GLY B 1 96 ? -2.549 -17.141 -6.66 1 97.69 96 GLY B N 1
ATOM 2115 C CA . GLY B 1 96 ? -3.037 -15.773 -6.738 1 97.69 96 GLY B CA 1
ATOM 2116 C C . GLY B 1 96 ? -2.547 -14.898 -5.602 1 97.69 96 GLY B C 1
ATOM 2117 O O . GLY B 1 96 ? -2.414 -15.359 -4.465 1 97.69 96 GLY B O 1
ATOM 2118 N N . ASN B 1 97 ? -2.225 -13.727 -5.871 1 97.81 97 ASN B N 1
ATOM 2119 C CA . ASN B 1 97 ? -2.074 -12.617 -4.938 1 97.81 97 ASN B CA 1
ATOM 2120 C C . ASN B 1 97 ? -3.059 -11.492 -5.242 1 97.81 97 ASN B C 1
ATOM 2122 O O . ASN B 1 97 ? -3.412 -11.266 -6.402 1 97.81 97 ASN B O 1
ATOM 2126 N N . GLN B 1 98 ? -3.479 -10.734 -4.207 1 97.06 98 GLN B N 1
ATOM 2127 C CA . GLN B 1 98 ? -4.309 -9.555 -4.43 1 97.06 98 GLN B CA 1
ATOM 2128 C C . GLN B 1 98 ? -4.055 -8.492 -3.361 1 97.06 98 GLN B C 1
ATOM 2130 O O . GLN B 1 98 ? -3.633 -8.812 -2.248 1 97.06 98 GLN B O 1
ATOM 2135 N N . LEU B 1 99 ? -4.25 -7.324 -3.701 1 96.06 99 LEU B N 1
ATOM 2136 C CA . LEU B 1 99 ? -4.035 -6.148 -2.865 1 96.06 99 LEU B CA 1
ATOM 2137 C C . LEU B 1 99 ? -5.094 -5.086 -3.137 1 96.06 99 LEU B C 1
ATOM 2139 O O . LEU B 1 99 ? -5.441 -4.832 -4.293 1 96.06 99 LEU B O 1
ATOM 2143 N N . TRP B 1 100 ? -5.664 -4.547 -2.109 1 94 100 TRP B N 1
ATOM 2144 C CA . TRP B 1 100 ? -6.582 -3.412 -2.131 1 94 100 TRP B CA 1
ATOM 2145 C C . TRP B 1 100 ? -5.977 -2.209 -1.413 1 94 100 TRP B C 1
ATOM 2147 O O . TRP B 1 100 ? -5.508 -2.328 -0.278 1 94 100 TRP B O 1
ATOM 2157 N N . ALA B 1 101 ? -5.887 -1.066 -2.084 1 94.5 101 ALA B N 1
ATOM 2158 C CA . ALA B 1 101 ? -5.27 0.089 -1.435 1 94.5 101 ALA B CA 1
ATOM 2159 C C . ALA B 1 101 ? -5.945 1.387 -1.872 1 94.5 101 ALA B C 1
ATOM 2161 O O . ALA B 1 101 ? -6.371 1.516 -3.021 1 94.5 101 ALA B O 1
ATOM 2162 N N . SER B 1 102 ? -6.043 2.35 -0.937 1 92.19 102 SER B N 1
ATOM 2163 C CA . SER B 1 102 ? -6.559 3.703 -1.126 1 92.19 102 SER B CA 1
ATOM 2164 C C . SER B 1 102 ? -5.73 4.723 -0.355 1 92.19 102 SER B C 1
ATOM 2166 O O . SER B 1 102 ? -5.027 4.371 0.595 1 92.19 102 SER B O 1
ATOM 2168 N N . GLY B 1 103 ? -5.77 5.988 -0.848 1 91.25 103 GLY B N 1
ATOM 2169 C CA . GLY B 1 103 ? -5.027 7.043 -0.178 1 91.25 103 GLY B CA 1
ATOM 2170 C C . GLY B 1 103 ? -3.602 7.184 -0.68 1 91.25 103 GLY B C 1
ATOM 2171 O O . GLY B 1 103 ? -2.77 7.824 -0.034 1 91.25 103 GLY B O 1
ATOM 2172 N N . MET B 1 104 ? -3.363 6.523 -1.806 1 89.62 104 MET B N 1
ATOM 2173 C CA . MET B 1 104 ? -2.068 6.547 -2.48 1 89.62 104 MET B CA 1
ATOM 2174 C C . MET B 1 104 ? -2.219 6.203 -3.959 1 89.62 104 MET B C 1
ATOM 2176 O O . MET B 1 104 ? -3.24 5.648 -4.371 1 89.62 104 MET B O 1
ATOM 2180 N N . VAL B 1 105 ? -1.245 6.594 -4.719 1 87.56 105 VAL B N 1
ATOM 2181 C CA . VAL B 1 105 ? -1.15 6.047 -6.07 1 87.56 105 VAL B CA 1
ATOM 2182 C C . VAL B 1 105 ? -0.656 4.602 -6.012 1 87.56 105 VAL B C 1
ATOM 2184 O O . VAL B 1 105 ? 0.31 4.301 -5.309 1 87.56 105 VAL B O 1
ATOM 2187 N N . VAL B 1 106 ? -1.372 3.709 -6.746 1 92.62 106 VAL B N 1
ATOM 2188 C CA . VAL B 1 106 ? -1.023 2.293 -6.703 1 92.62 106 VAL B CA 1
ATOM 2189 C C . VAL B 1 106 ? -0.375 1.881 -8.023 1 92.62 106 VAL B C 1
ATOM 2191 O O . VAL B 1 106 ? -1.066 1.667 -9.023 1 92.62 106 VAL B O 1
ATOM 2194 N N . THR B 1 107 ? 0.952 1.762 -8.008 1 91.94 107 THR B N 1
ATOM 2195 C CA . THR B 1 107 ? 1.689 1.298 -9.18 1 91.94 107 THR B CA 1
ATOM 2196 C C . THR B 1 107 ? 2.008 -0.19 -9.062 1 91.94 107 THR B C 1
ATOM 2198 O O . THR B 1 107 ? 2.012 -0.746 -7.961 1 91.94 107 THR B O 1
ATOM 2201 N N . PRO B 1 108 ? 2.303 -0.854 -10.211 1 95.88 108 PRO B N 1
ATOM 2202 C CA . PRO B 1 108 ? 2.74 -2.25 -10.148 1 95.88 108 PRO B CA 1
ATOM 2203 C C . PRO B 1 108 ? 3.939 -2.455 -9.227 1 95.88 108 PRO B C 1
ATOM 2205 O O . PRO B 1 108 ? 3.959 -3.402 -8.438 1 95.88 108 PRO B O 1
ATOM 2208 N N . ARG B 1 109 ? 4.875 -1.562 -9.297 1 94.69 109 ARG B N 1
ATOM 2209 C CA . ARG B 1 109 ? 6.062 -1.674 -8.453 1 94.69 109 ARG B CA 1
ATOM 2210 C C . ARG B 1 109 ? 5.688 -1.622 -6.973 1 94.69 109 ARG B C 1
ATOM 2212 O O . ARG B 1 109 ? 6.141 -2.453 -6.184 1 94.69 109 ARG B O 1
ATOM 2219 N N . MET B 1 110 ? 4.895 -0.638 -6.613 1 91.56 110 MET B N 1
ATOM 2220 C CA . MET B 1 110 ? 4.477 -0.504 -5.219 1 91.56 110 MET B CA 1
ATOM 2221 C C . MET B 1 110 ? 3.799 -1.78 -4.73 1 91.56 110 MET B C 1
ATOM 2223 O O . MET B 1 110 ? 4.062 -2.242 -3.619 1 91.56 110 MET B O 1
ATOM 2227 N N . VAL B 1 111 ? 2.955 -2.336 -5.527 1 96.44 111 VAL B N 1
ATOM 2228 C CA . VAL B 1 111 ? 2.207 -3.537 -5.176 1 96.44 111 VAL B CA 1
ATOM 2229 C C . VAL B 1 111 ? 3.172 -4.691 -4.914 1 96.44 111 VAL B C 1
ATOM 2231 O O . VAL B 1 111 ? 3.15 -5.297 -3.838 1 96.44 111 VAL B O 1
ATOM 2234 N N . VAL B 1 112 ? 4.023 -4.969 -5.824 1 97.75 112 VAL B N 1
ATOM 2235 C CA . VAL B 1 112 ? 4.906 -6.125 -5.73 1 97.75 112 VAL B CA 1
ATOM 2236 C C . VAL B 1 112 ? 5.902 -5.922 -4.59 1 97.75 112 VAL B C 1
ATOM 2238 O O . VAL B 1 112 ? 6.168 -6.844 -3.818 1 97.75 112 VAL B O 1
ATOM 2241 N N . ASP B 1 113 ? 6.406 -4.738 -4.438 1 94.69 113 ASP B N 1
ATOM 2242 C CA . ASP B 1 113 ? 7.332 -4.449 -3.344 1 94.69 113 ASP B CA 1
ATOM 2243 C C . ASP B 1 113 ? 6.668 -4.684 -1.988 1 94.69 113 ASP B C 1
ATOM 2245 O O . ASP B 1 113 ? 7.312 -5.156 -1.05 1 94.69 113 ASP B O 1
ATOM 2249 N N . SER B 1 114 ? 5.434 -4.301 -1.909 1 94 114 SER B N 1
ATOM 2250 C CA . SER B 1 114 ? 4.719 -4.512 -0.654 1 94 114 SER B CA 1
ATOM 2251 C C . SER B 1 114 ? 4.609 -6 -0.327 1 94 114 SER B C 1
ATOM 2253 O O . SER B 1 114 ? 4.715 -6.395 0.836 1 94 114 SER B O 1
ATOM 2255 N N . TRP B 1 115 ? 4.426 -6.852 -1.267 1 96.5 115 TRP B N 1
ATOM 2256 C CA . TRP B 1 115 ? 4.383 -8.297 -1.064 1 96.5 115 TRP B CA 1
ATOM 2257 C C . TRP B 1 115 ? 5.766 -8.844 -0.74 1 96.5 115 TRP B C 1
ATOM 2259 O O . TRP B 1 115 ? 5.918 -9.688 0.146 1 96.5 115 TRP B O 1
ATOM 2269 N N . VAL B 1 116 ? 6.742 -8.344 -1.447 1 96.44 116 VAL B N 1
ATOM 2270 C CA . VAL B 1 116 ? 8.117 -8.812 -1.251 1 96.44 116 VAL B CA 1
ATOM 2271 C C . VAL B 1 116 ? 8.578 -8.453 0.158 1 96.44 116 VAL B C 1
ATOM 2273 O O . VAL B 1 116 ? 9.336 -9.211 0.778 1 96.44 116 VAL B O 1
ATOM 2276 N N . ASP B 1 117 ? 8.117 -7.359 0.686 1 92.62 117 ASP B N 1
ATOM 2277 C CA . ASP B 1 117 ? 8.492 -6.918 2.027 1 92.62 117 ASP B CA 1
ATOM 2278 C C . ASP B 1 117 ? 8.109 -7.965 3.074 1 92.62 117 ASP B C 1
ATOM 2280 O O . ASP B 1 117 ? 8.633 -7.949 4.191 1 92.62 117 ASP B O 1
ATOM 2284 N N . GLU B 1 118 ? 7.242 -8.867 2.785 1 93.19 118 GLU B N 1
ATOM 2285 C CA . GLU B 1 118 ? 6.852 -9.914 3.725 1 93.19 118 GLU B CA 1
ATOM 2286 C C . GLU B 1 118 ? 7.938 -10.984 3.848 1 93.19 118 GLU B C 1
ATOM 2288 O O . GLU B 1 118 ? 7.867 -11.852 4.723 1 93.19 118 GLU B O 1
ATOM 2293 N N . LYS B 1 119 ? 8.914 -10.859 3.002 1 95.06 119 LYS B N 1
ATOM 2294 C CA . LYS B 1 119 ? 10.07 -11.75 3.123 1 95.06 119 LYS B CA 1
ATOM 2295 C C . LYS B 1 119 ? 10.594 -11.766 4.555 1 95.06 119 LYS B C 1
ATOM 2297 O O . LYS B 1 119 ? 11.023 -12.812 5.051 1 95.06 119 LYS B O 1
ATOM 2302 N N . LYS B 1 120 ? 10.57 -10.688 5.191 1 91.94 120 LYS B N 1
ATOM 2303 C CA . LYS B 1 120 ? 11.133 -10.547 6.535 1 91.94 120 LYS B CA 1
ATOM 2304 C C . LYS B 1 120 ? 10.414 -11.445 7.527 1 91.94 120 LYS B C 1
ATOM 2306 O O . LYS B 1 120 ? 10.93 -11.727 8.617 1 91.94 120 LYS B O 1
ATOM 2311 N N . PHE B 1 121 ? 9.242 -11.891 7.188 1 92.69 121 PHE B N 1
ATOM 2312 C CA . PHE B 1 121 ? 8.469 -12.758 8.07 1 92.69 121 PHE B CA 1
ATOM 2313 C C . PHE B 1 121 ? 8.57 -14.211 7.629 1 92.69 121 PHE B C 1
ATOM 2315 O O . PHE B 1 121 ? 7.887 -15.078 8.172 1 92.69 121 PHE B O 1
ATOM 2322 N N . TYR B 1 122 ? 9.258 -14.555 6.641 1 95.38 122 TYR B N 1
ATOM 2323 C CA . TYR B 1 122 ? 9.422 -15.914 6.141 1 95.38 122 TYR B CA 1
ATOM 2324 C C . TYR B 1 122 ? 10.711 -16.531 6.664 1 95.38 122 TYR B C 1
ATOM 2326 O O . TYR B 1 122 ? 11.789 -15.953 6.531 1 95.38 122 TYR B O 1
ATOM 2334 N N . ASN B 1 123 ? 10.578 -17.672 7.258 1 94.44 123 ASN B N 1
ATOM 2335 C CA . ASN B 1 123 ? 11.711 -18.469 7.684 1 94.44 123 ASN B CA 1
ATOM 2336 C C . ASN B 1 123 ? 11.953 -19.641 6.734 1 94.44 123 ASN B C 1
ATOM 2338 O O . ASN B 1 123 ? 11.219 -20.641 6.762 1 94.44 123 ASN B O 1
ATOM 2342 N N . TYR B 1 124 ? 12.961 -19.578 5.973 1 94.31 124 TYR B N 1
ATOM 2343 C CA . TYR B 1 124 ? 13.242 -20.594 4.961 1 94.31 124 TYR B CA 1
ATOM 2344 C C . TYR B 1 124 ? 13.648 -21.906 5.605 1 94.31 124 TYR B C 1
ATOM 2346 O O . TYR B 1 124 ? 13.297 -22.984 5.113 1 94.31 124 TYR B O 1
ATOM 2354 N N . ALA B 1 125 ? 14.414 -21.844 6.691 1 93.44 125 ALA B N 1
ATOM 2355 C CA . ALA B 1 125 ? 14.945 -23.047 7.34 1 93.44 125 ALA B CA 1
ATOM 2356 C C . ALA B 1 125 ? 13.82 -24 7.727 1 93.44 125 ALA B C 1
ATOM 2358 O O . ALA B 1 125 ? 13.906 -25.203 7.457 1 93.44 125 ALA B O 1
ATOM 2359 N N . ASN B 1 126 ? 12.773 -23.484 8.273 1 91.69 126 ASN B N 1
ATOM 2360 C CA . ASN B 1 126 ? 11.703 -24.391 8.703 1 91.69 126 ASN B CA 1
ATOM 2361 C C . ASN B 1 126 ? 10.453 -24.203 7.848 1 91.69 126 ASN B C 1
ATOM 2363 O O . ASN B 1 126 ? 9.391 -24.75 8.164 1 91.69 126 ASN B O 1
ATOM 2367 N N . ASN B 1 127 ? 10.531 -23.359 6.816 1 93.5 127 ASN B N 1
ATOM 2368 C CA . ASN B 1 127 ? 9.461 -23.156 5.848 1 93.5 127 ASN B CA 1
ATOM 2369 C C . ASN B 1 127 ? 8.18 -22.688 6.52 1 93.5 127 ASN B C 1
ATOM 2371 O O . ASN B 1 127 ? 7.113 -23.266 6.328 1 93.5 127 ASN B O 1
ATOM 2375 N N . SER B 1 128 ? 8.273 -21.609 7.309 1 91.69 128 SER B N 1
ATOM 2376 C CA . SER B 1 128 ? 7.133 -21.078 8.039 1 91.69 128 SER B CA 1
ATOM 2377 C C . SER B 1 128 ? 7.152 -19.547 8.055 1 91.69 128 SER B C 1
ATOM 2379 O O . SER B 1 128 ? 8.172 -18.938 7.719 1 91.69 128 SER B O 1
ATOM 2381 N N . CYS B 1 129 ? 5.988 -19.016 8.266 1 90.5 129 CYS B N 1
ATOM 2382 C CA . CYS B 1 129 ? 5.914 -17.578 8.531 1 90.5 129 CYS B CA 1
ATOM 2383 C C . CYS B 1 129 ? 6.07 -17.297 10.023 1 90.5 129 CYS B C 1
ATOM 2385 O O . CYS B 1 129 ? 5.598 -18.062 10.859 1 90.5 129 CYS B O 1
ATOM 2387 N N . ILE B 1 130 ? 6.727 -16.266 10.289 1 84.62 130 ILE B N 1
ATOM 2388 C CA . ILE B 1 130 ? 7.023 -15.93 11.672 1 84.62 130 ILE B CA 1
ATOM 2389 C C . ILE B 1 130 ? 5.77 -15.383 12.352 1 84.62 130 ILE B C 1
ATOM 2391 O O . ILE B 1 130 ? 5.133 -14.461 11.844 1 84.62 130 ILE B O 1
ATOM 2395 N N . GLY B 1 131 ? 5.426 -15.984 13.516 1 71.69 131 GLY B N 1
ATOM 2396 C CA . GLY B 1 131 ? 4.305 -15.523 14.32 1 71.69 131 GLY B CA 1
ATOM 2397 C C . GLY B 1 131 ? 2.99 -15.516 13.562 1 71.69 131 GLY B C 1
ATOM 2398 O O . GLY B 1 131 ? 2.674 -16.469 12.852 1 71.69 131 GLY B O 1
ATOM 2399 N N . ASP B 1 132 ? 2.164 -14.445 13.781 1 66.94 132 ASP B N 1
ATOM 2400 C CA . ASP B 1 132 ? 0.849 -14.281 13.164 1 66.94 132 ASP B CA 1
ATOM 2401 C C . ASP B 1 132 ? 0.949 -13.539 11.844 1 66.94 132 ASP B C 1
ATOM 2403 O O . ASP B 1 132 ? -0.069 -13.234 11.219 1 66.94 132 ASP B O 1
ATOM 2407 N N . ASP B 1 133 ? 2.258 -13.414 11.516 1 67.94 133 ASP B N 1
ATOM 2408 C CA . ASP B 1 133 ? 2.447 -12.625 10.305 1 67.94 133 ASP B CA 1
ATOM 2409 C C . ASP B 1 133 ? 2.277 -13.492 9.055 1 67.94 133 ASP B C 1
ATOM 2411 O O . ASP B 1 133 ? 2.504 -14.703 9.094 1 67.94 133 ASP B O 1
ATOM 2415 N N . LYS B 1 134 ? 1.678 -12.828 8.008 1 81 134 LYS B N 1
ATOM 2416 C CA . LYS B 1 134 ? 1.463 -13.523 6.738 1 81 134 LYS B CA 1
ATOM 2417 C C . LYS B 1 134 ? 2.645 -13.328 5.797 1 81 134 LYS B C 1
ATOM 2419 O O . LYS B 1 134 ? 3.289 -12.273 5.812 1 81 134 LYS B O 1
ATOM 2424 N N . CYS B 1 135 ? 3.082 -14.445 5.113 1 89.69 135 CYS B N 1
ATOM 2425 C CA . CYS B 1 135 ? 4.156 -14.367 4.129 1 89.69 135 CYS B CA 1
ATOM 2426 C C . CYS B 1 135 ? 3.766 -15.07 2.834 1 89.69 135 CYS B C 1
ATOM 2428 O O . CYS B 1 135 ? 4.609 -15.281 1.961 1 89.69 135 CYS B O 1
ATOM 2430 N N . GLY B 1 136 ? 2.512 -15.445 2.703 1 93.44 136 GLY B N 1
ATOM 2431 C CA . GLY B 1 136 ? 2.061 -16.234 1.574 1 93.44 136 GLY B CA 1
ATOM 2432 C C . GLY B 1 136 ? 2.17 -15.516 0.248 1 93.44 136 GLY B C 1
ATOM 2433 O O . GLY B 1 136 ? 2.451 -16.125 -0.783 1 93.44 136 GLY B O 1
ATOM 2434 N N . VAL B 1 137 ? 2.018 -14.219 0.278 1 96 137 VAL B N 1
ATOM 2435 C CA . VAL B 1 137 ? 2.107 -13.469 -0.973 1 96 137 VAL B CA 1
ATOM 2436 C C . VAL B 1 137 ? 3.562 -13.398 -1.428 1 96 137 VAL B C 1
ATOM 2438 O O . VAL B 1 137 ? 3.848 -13.445 -2.627 1 96 137 VAL B O 1
ATOM 2441 N N . TYR B 1 138 ? 4.449 -13.398 -0.545 1 97.25 138 TYR B N 1
ATOM 2442 C CA . TYR B 1 138 ? 5.863 -13.43 -0.894 1 97.25 138 TYR B CA 1
ATOM 2443 C C . TYR B 1 138 ? 6.262 -14.789 -1.44 1 97.25 138 TYR B C 1
ATOM 2445 O O . TYR B 1 138 ? 6.879 -14.883 -2.504 1 97.25 138 TYR B O 1
ATOM 2453 N N . THR B 1 139 ? 5.922 -15.844 -0.667 1 97.62 139 THR B N 1
ATOM 2454 C CA . THR B 1 139 ? 6.332 -17.172 -1.099 1 97.62 139 THR B CA 1
ATOM 2455 C C . THR B 1 139 ? 5.723 -17.516 -2.453 1 97.62 139 THR B C 1
ATOM 2457 O O . THR B 1 139 ? 6.34 -18.219 -3.264 1 97.62 139 THR B O 1
ATOM 2460 N N . GLN B 1 140 ? 4.543 -16.953 -2.736 1 97.94 140 GLN B N 1
ATOM 2461 C CA . GLN B 1 140 ? 3.959 -17.156 -4.059 1 97.94 140 GLN B CA 1
ATOM 2462 C C . GLN B 1 140 ? 4.816 -16.5 -5.141 1 97.94 140 GLN B C 1
ATOM 2464 O O . GLN B 1 140 ? 5.016 -17.062 -6.211 1 97.94 140 GLN B O 1
ATOM 2469 N N . ILE B 1 141 ? 5.371 -15.344 -4.898 1 98.81 141 ILE B N 1
ATOM 2470 C CA . ILE B 1 141 ? 6.195 -14.617 -5.859 1 98.81 141 ILE B CA 1
ATOM 2471 C C . ILE B 1 141 ? 7.434 -15.453 -6.203 1 98.81 141 ILE B C 1
ATOM 2473 O O . ILE B 1 141 ? 7.809 -15.562 -7.371 1 98.81 141 ILE B O 1
ATOM 2477 N N . VAL B 1 142 ? 8.039 -16.094 -5.215 1 98.81 142 VAL B N 1
ATOM 2478 C CA . VAL B 1 142 ? 9.344 -16.719 -5.434 1 98.81 142 VAL B CA 1
ATOM 2479 C C . VAL B 1 142 ? 9.172 -18.234 -5.574 1 98.81 142 VAL B C 1
ATOM 2481 O O . VAL B 1 142 ? 10.141 -18.984 -5.473 1 98.81 142 VAL B O 1
ATOM 2484 N N . TRP B 1 143 ? 7.945 -18.625 -5.75 1 98.62 143 TRP B N 1
ATOM 2485 C CA . TRP B 1 143 ? 7.699 -20.047 -5.906 1 98.62 143 TRP B CA 1
ATOM 2486 C C . TRP B 1 143 ? 8.367 -20.578 -7.172 1 98.62 143 TRP B C 1
ATOM 2488 O O . TRP B 1 143 ? 7.965 -20.234 -8.281 1 98.62 143 TRP B O 1
ATOM 2498 N N . LYS B 1 144 ? 9.312 -21.5 -7.086 1 9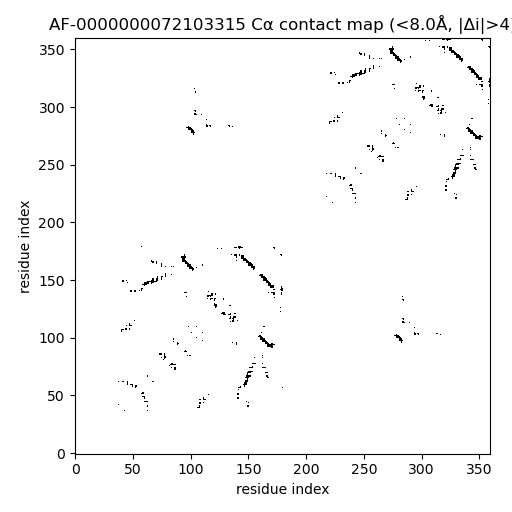8.62 144 LYS B N 1
ATOM 2499 C CA . LYS B 1 144 ? 10.203 -21.891 -8.18 1 98.62 144 LYS B CA 1
ATOM 2500 C C . LYS B 1 144 ? 9.43 -22.578 -9.297 1 98.62 144 LYS B C 1
ATOM 2502 O O . LYS B 1 144 ? 9.773 -22.438 -10.477 1 98.62 144 LYS B O 1
ATOM 2507 N N . LYS B 1 145 ? 8.391 -23.266 -8.977 1 98.38 145 LYS B N 1
ATOM 2508 C CA . LYS B 1 145 ? 7.691 -24.078 -9.977 1 98.38 145 LYS B CA 1
ATOM 2509 C C . LYS B 1 145 ? 6.715 -23.219 -10.781 1 98.38 145 LYS B C 1
ATOM 2511 O O . LYS B 1 145 ? 6.234 -23.656 -11.836 1 98.38 145 LYS B O 1
ATOM 2516 N N . SER B 1 146 ? 6.332 -22.047 -10.305 1 98.75 146 SER B N 1
ATOM 2517 C CA . SER B 1 146 ? 5.551 -21.109 -11.117 1 98.75 146 SER B CA 1
ATOM 2518 C C . SER B 1 146 ? 6.395 -20.516 -12.242 1 98.75 146 SER B C 1
ATOM 2520 O O . SER B 1 146 ? 7.543 -20.125 -12.016 1 98.75 146 SER B O 1
ATOM 2522 N N . ILE B 1 147 ? 5.824 -20.438 -13.461 1 98.75 147 ILE B N 1
ATOM 2523 C CA . ILE B 1 147 ? 6.672 -19.984 -14.555 1 98.75 147 ILE B CA 1
ATOM 2524 C C . ILE B 1 147 ? 5.949 -18.891 -15.344 1 98.75 147 ILE B C 1
ATOM 2526 O O . ILE B 1 147 ? 6.555 -18.203 -16.172 1 98.75 147 ILE B O 1
ATOM 2530 N N . GLN B 1 148 ? 4.652 -18.734 -15.102 1 98.81 148 GLN B N 1
ATOM 2531 C CA . GLN B 1 148 ? 3.875 -17.734 -15.82 1 98.81 148 GLN B CA 1
ATOM 2532 C C . GLN B 1 148 ? 3.219 -16.75 -14.859 1 98.81 148 GLN B C 1
ATOM 2534 O O . GLN B 1 148 ? 2.789 -17.125 -13.766 1 98.81 148 GLN B O 1
ATOM 2539 N N . LEU B 1 149 ? 3.072 -15.508 -15.359 1 98.81 149 LEU B N 1
ATOM 2540 C CA . LEU B 1 149 ? 2.49 -14.422 -14.578 1 98.81 149 LEU B CA 1
ATOM 2541 C C . LEU B 1 149 ? 1.494 -13.625 -15.414 1 98.81 149 LEU B C 1
ATOM 2543 O O . LEU B 1 149 ? 1.733 -13.375 -16.594 1 98.81 149 LEU B O 1
ATOM 2547 N N . GLY B 1 150 ? 0.412 -13.234 -14.898 1 98.69 150 GLY B N 1
ATOM 2548 C CA . GLY B 1 150 ? -0.493 -12.211 -15.398 1 98.69 150 GLY B CA 1
ATOM 2549 C C . GLY B 1 150 ? -1.154 -11.406 -14.289 1 98.69 150 GLY B C 1
ATOM 2550 O O . GLY B 1 150 ? -1.611 -11.977 -13.297 1 98.69 150 GLY B O 1
ATOM 2551 N N . CYS B 1 151 ? -1.219 -10.117 -14.469 1 98.75 151 CYS B N 1
ATOM 2552 C CA . CYS B 1 151 ? -1.755 -9.234 -13.445 1 98.75 151 CYS B CA 1
ATOM 2553 C C . CYS B 1 151 ? -2.676 -8.18 -14.062 1 98.75 151 CYS B C 1
ATOM 2555 O O . CYS B 1 151 ? -2.557 -7.867 -15.25 1 98.75 151 CYS B O 1
ATOM 2557 N N . ALA B 1 152 ? -3.566 -7.625 -13.211 1 98.25 152 ALA B N 1
ATOM 2558 C CA . ALA B 1 152 ? -4.41 -6.504 -13.617 1 98.25 152 ALA B CA 1
ATOM 2559 C C . ALA B 1 152 ? -4.84 -5.68 -12.406 1 98.25 152 ALA B C 1
ATOM 2561 O O . ALA B 1 152 ? -4.809 -6.168 -11.273 1 98.25 152 ALA B O 1
ATOM 2562 N N . GLN B 1 153 ? -5.137 -4.473 -12.703 1 97.31 153 GLN B N 1
ATOM 2563 C CA . GLN B 1 153 ? -5.652 -3.551 -11.695 1 97.31 153 GLN B CA 1
ATOM 2564 C C . GLN B 1 153 ? -6.973 -2.934 -12.141 1 97.31 153 GLN B C 1
ATOM 2566 O O . GLN B 1 153 ? -7.203 -2.74 -13.336 1 97.31 153 GLN B O 1
ATOM 2571 N N . ALA B 1 154 ? -7.852 -2.648 -11.156 1 96 154 ALA B N 1
ATOM 2572 C CA . ALA B 1 154 ? -9.062 -1.869 -11.375 1 96 154 ALA B CA 1
ATOM 2573 C C . ALA B 1 154 ? -9.234 -0.796 -10.305 1 96 154 ALA B C 1
ATOM 2575 O O . ALA B 1 154 ? -9 -1.05 -9.125 1 96 154 ALA B O 1
ATOM 2576 N N . THR B 1 155 ? -9.617 0.389 -10.727 1 92.25 155 THR B N 1
ATOM 2577 C CA . THR B 1 155 ? -9.93 1.474 -9.805 1 92.25 155 THR B CA 1
ATOM 2578 C C . THR B 1 155 ? -11.375 1.38 -9.328 1 92.25 155 THR B C 1
ATOM 2580 O O . THR B 1 155 ? -12.297 1.321 -10.148 1 92.25 155 THR B O 1
ATOM 2583 N N . CYS B 1 156 ? -11.523 1.403 -8.047 1 87.69 156 CYS B N 1
ATOM 2584 C CA . CYS B 1 156 ? -12.836 1.241 -7.434 1 87.69 156 CYS B CA 1
ATOM 2585 C C . CYS B 1 156 ? -13.57 2.574 -7.355 1 87.69 156 CYS B C 1
ATOM 2587 O O . CYS B 1 156 ? -12.938 3.629 -7.246 1 87.69 156 CYS B O 1
ATOM 2589 N N . SER B 1 157 ? -14.82 2.631 -7.656 1 70.12 157 SER B N 1
ATOM 2590 C CA . SER B 1 157 ? -15.648 3.83 -7.754 1 70.12 157 SER B CA 1
ATOM 2591 C C . SER B 1 157 ? -15.758 4.539 -6.41 1 70.12 157 SER B C 1
ATOM 2593 O O . SER B 1 157 ? -15.711 5.77 -6.344 1 70.12 157 SER B O 1
ATOM 2595 N N . LYS B 1 158 ? -16.141 3.744 -5.395 1 62.03 158 LYS B N 1
ATOM 2596 C CA . LYS B 1 158 ? -16.359 4.41 -4.109 1 62.03 158 LYS B CA 1
ATOM 2597 C C . LYS B 1 158 ? -15.023 4.797 -3.467 1 62.03 158 LYS B C 1
ATOM 2599 O O . LYS B 1 158 ? -14.461 4.027 -2.689 1 62.03 158 LYS B O 1
ATOM 2604 N N . GLY B 1 159 ? -14.461 5.965 -3.814 1 59.72 159 GLY B N 1
ATOM 2605 C CA . GLY B 1 159 ? -13.164 6.457 -3.365 1 59.72 159 GLY B CA 1
ATOM 2606 C C . GLY B 1 159 ? -12 5.891 -4.156 1 59.72 159 GLY B C 1
ATOM 2607 O O . GLY B 1 159 ? -12.141 4.875 -4.836 1 59.72 159 GLY B O 1
ATOM 2608 N N . PRO B 1 160 ? -11.039 6.715 -4.359 1 74.38 160 PRO B N 1
ATOM 2609 C CA . PRO B 1 160 ? -9.961 6.297 -5.254 1 74.38 160 PRO B CA 1
ATOM 2610 C C . PRO B 1 160 ? -9.18 5.094 -4.723 1 74.38 160 PRO B C 1
ATOM 2612 O O . PRO B 1 160 ? -8.117 5.258 -4.129 1 74.38 160 PRO B O 1
ATOM 2615 N N . ALA B 1 161 ? -9.805 3.9 -4.648 1 88.69 161 ALA B N 1
ATOM 2616 C CA . ALA B 1 161 ? -9.125 2.654 -4.305 1 88.69 161 ALA B CA 1
ATOM 2617 C C . ALA B 1 161 ? -8.781 1.854 -5.555 1 88.69 161 ALA B C 1
ATOM 2619 O O . ALA B 1 161 ? -9.391 2.045 -6.609 1 88.69 161 ALA B O 1
ATOM 2620 N N . THR B 1 162 ? -7.754 1.1 -5.391 1 95 162 THR B N 1
ATOM 2621 C CA . THR B 1 162 ? -7.324 0.231 -6.48 1 95 162 THR B CA 1
ATOM 2622 C C . THR B 1 162 ? -7.254 -1.222 -6.02 1 95 162 THR B C 1
ATOM 2624 O O . THR B 1 162 ? -6.727 -1.512 -4.941 1 95 162 THR B O 1
ATOM 2627 N N . LEU B 1 163 ? -7.891 -2.121 -6.762 1 96.62 163 LEU B N 1
ATOM 2628 C CA . LEU B 1 163 ? -7.746 -3.561 -6.578 1 96.62 163 LEU B CA 1
ATOM 2629 C C . LEU B 1 163 ? -6.754 -4.141 -7.586 1 96.62 163 LEU B C 1
ATOM 2631 O O . LEU B 1 163 ? -6.855 -3.875 -8.789 1 96.62 163 LEU B O 1
ATOM 2635 N N . THR B 1 164 ? -5.773 -4.859 -7.07 1 98 164 THR B N 1
ATOM 2636 C CA . THR B 1 164 ? -4.805 -5.559 -7.902 1 98 164 THR B CA 1
ATOM 2637 C C . THR B 1 164 ? -4.918 -7.07 -7.711 1 98 164 THR B C 1
ATOM 2639 O O . THR B 1 164 ? -5.043 -7.551 -6.586 1 98 164 THR B O 1
ATOM 2642 N N . ILE B 1 165 ? -4.906 -7.789 -8.812 1 98.5 165 ILE B N 1
ATOM 2643 C CA . ILE B 1 165 ? -4.848 -9.25 -8.758 1 98.5 165 ILE B CA 1
ATOM 2644 C C . ILE B 1 165 ? -3.752 -9.75 -9.695 1 98.5 165 ILE B C 1
ATOM 2646 O O . ILE B 1 165 ? -3.631 -9.281 -10.836 1 98.5 165 ILE B O 1
ATOM 2650 N N . CYS B 1 166 ? -2.941 -10.688 -9.211 1 98.75 166 CYS B N 1
ATOM 2651 C CA . CYS B 1 166 ? -1.972 -11.414 -10.016 1 98.75 166 CYS B CA 1
ATOM 2652 C C . CYS B 1 166 ? -2.199 -12.914 -9.922 1 98.75 166 CYS B C 1
ATOM 2654 O O . CYS B 1 166 ? -2.418 -13.445 -8.836 1 98.75 166 CYS B O 1
ATOM 2656 N N . PHE B 1 167 ? -2.09 -13.562 -11.078 1 98.75 167 PHE B N 1
ATOM 2657 C CA . PHE B 1 167 ? -2.16 -15.023 -11.133 1 98.75 167 PHE B CA 1
ATOM 2658 C C . PHE B 1 167 ? -0.81 -15.617 -11.516 1 98.75 167 PHE B C 1
ATOM 2660 O O . PHE B 1 167 ? -0.056 -15.016 -12.281 1 98.75 167 PHE B O 1
ATOM 2667 N N . TYR B 1 168 ? -0.598 -16.766 -11.016 1 98.75 168 TYR B N 1
ATOM 2668 C CA . TYR B 1 168 ? 0.6 -17.562 -11.258 1 98.75 168 TYR B CA 1
ATOM 2669 C C . TYR B 1 168 ? 0.237 -18.969 -11.727 1 98.75 168 TYR B C 1
ATOM 2671 O O . TYR B 1 168 ? -0.703 -19.578 -11.203 1 98.75 168 TYR B O 1
ATOM 2679 N N . ASN B 1 169 ? 1.062 -19.422 -12.641 1 98.62 169 ASN B N 1
ATOM 2680 C CA . ASN B 1 169 ? 0.865 -20.781 -13.133 1 98.62 169 ASN B CA 1
ATOM 2681 C C . ASN B 1 169 ? 2.191 -21.531 -13.266 1 98.62 169 ASN B C 1
ATOM 2683 O O . ASN B 1 169 ? 3.102 -21.062 -13.953 1 98.62 169 ASN B O 1
ATOM 2687 N N . PRO B 1 170 ? 2.24 -22.781 -12.82 1 98.25 170 PRO B N 1
ATOM 2688 C CA . PRO B 1 170 ? 1.326 -23.438 -11.883 1 98.25 170 PRO B CA 1
ATOM 2689 C C . PRO B 1 170 ? 1.239 -22.719 -10.539 1 98.25 170 PRO B C 1
ATOM 2691 O O . PRO B 1 170 ? 2.061 -21.859 -10.242 1 98.25 170 PRO B O 1
ATOM 2694 N N . PRO B 1 171 ? 0.195 -23.031 -9.703 1 97.75 171 PRO B N 1
ATOM 2695 C CA . PRO B 1 171 ? 0.062 -22.422 -8.383 1 97.75 171 PRO B CA 1
ATOM 2696 C C . PRO B 1 171 ? 1.215 -22.781 -7.445 1 97.75 171 PRO B C 1
ATOM 2698 O O . PRO B 1 171 ? 1.733 -23.891 -7.5 1 97.75 171 PRO B O 1
ATOM 2701 N N . GLY B 1 172 ? 1.567 -21.766 -6.625 1 97.06 172 GLY B N 1
ATOM 2702 C CA . GLY B 1 172 ? 2.533 -22 -5.562 1 97.06 172 GLY B CA 1
ATOM 2703 C C . GLY B 1 172 ? 1.888 -22.312 -4.227 1 97.06 172 GLY B C 1
ATOM 2704 O O . GLY B 1 172 ? 0.725 -22.719 -4.172 1 97.06 172 GLY B O 1
ATOM 2705 N N . ASN B 1 173 ? 2.746 -22.219 -3.186 1 94.62 173 ASN B N 1
ATOM 2706 C CA . ASN B 1 173 ? 2.33 -22.438 -1.803 1 94.62 173 ASN B CA 1
ATOM 2707 C C . ASN B 1 173 ? 1.726 -23.812 -1.604 1 94.62 173 ASN B C 1
ATOM 2709 O O . ASN B 1 173 ? 0.67 -23.953 -0.983 1 94.62 173 ASN B O 1
ATOM 2713 N N . VAL B 1 174 ? 2.355 -24.719 -2.271 1 92.81 174 VAL B N 1
ATOM 2714 C CA . VAL B 1 174 ? 1.938 -26.109 -2.115 1 92.81 174 VAL B CA 1
ATOM 2715 C C . VAL B 1 174 ? 2.33 -26.609 -0.729 1 92.81 174 VAL B C 1
ATOM 2717 O O . VAL B 1 174 ? 3.49 -26.484 -0.323 1 92.81 174 VAL B O 1
ATOM 2720 N N . ILE B 1 175 ? 1.375 -27.109 -0.022 1 88.69 175 ILE B N 1
ATOM 2721 C CA . ILE B 1 175 ? 1.597 -27.578 1.341 1 88.69 175 ILE B CA 1
ATOM 2722 C C . ILE B 1 175 ? 2.711 -28.625 1.35 1 88.69 175 ILE B C 1
ATOM 2724 O O . ILE B 1 175 ? 2.713 -29.547 0.53 1 88.69 175 ILE B O 1
ATOM 2728 N N . GLY B 1 176 ? 3.654 -28.453 2.227 1 90.38 176 GLY B N 1
ATOM 2729 C CA . GLY B 1 176 ? 4.73 -29.422 2.385 1 90.38 176 GLY B CA 1
ATOM 2730 C C . GLY B 1 176 ? 5.93 -29.125 1.503 1 90.38 176 GLY B C 1
ATOM 2731 O O . GLY B 1 176 ? 6.957 -29.797 1.601 1 90.38 176 GLY B O 1
ATOM 2732 N N . GLU B 1 177 ? 5.816 -28.172 0.658 1 95.06 177 GLU B N 1
ATOM 2733 C CA . GLU B 1 177 ? 6.914 -27.812 -0.233 1 95.06 177 GLU B CA 1
ATOM 2734 C C . GLU B 1 177 ? 7.438 -26.422 0.071 1 95.06 177 GLU B C 1
ATOM 2736 O O . GLU B 1 177 ? 6.664 -25.531 0.432 1 95.06 177 GLU B O 1
ATOM 2741 N N . LYS B 1 178 ? 8.797 -26.328 -0.063 1 95.94 178 LYS B N 1
ATOM 2742 C CA . LYS B 1 178 ? 9.406 -25 0.033 1 95.94 178 LYS B CA 1
ATOM 2743 C C . LYS B 1 178 ? 9.312 -24.266 -1.295 1 95.94 178 LYS B C 1
ATOM 2745 O O . LYS B 1 178 ? 9.25 -24.875 -2.357 1 95.94 178 LYS B O 1
ATOM 2750 N N . PRO B 1 179 ? 9.32 -22.938 -1.263 1 97.19 179 PRO B N 1
ATOM 2751 C CA . PRO B 1 179 ? 9.227 -22.172 -2.504 1 97.19 179 PRO B CA 1
ATOM 2752 C C . PRO B 1 179 ? 10.43 -22.391 -3.426 1 97.19 179 PRO B C 1
ATOM 2754 O O . PRO B 1 179 ? 10.297 -22.297 -4.648 1 97.19 179 PRO B O 1
ATOM 2757 N N . TYR B 1 180 ? 11.523 -22.672 -2.777 1 95.88 180 TYR B N 1
ATOM 2758 C CA . TYR B 1 180 ? 12.742 -22.906 -3.543 1 95.88 180 TYR B CA 1
ATOM 2759 C C . TYR B 1 180 ? 13.773 -23.656 -2.705 1 95.88 180 TYR B C 1
ATOM 2761 O O . TYR B 1 180 ? 13.664 -23.703 -1.478 1 95.88 180 TYR B O 1
#

Secondary structure (DSSP, 8-state):
---------------------------------------HHHHHHHHHHHHHHHHTTPPPPEE-HHHHHHHHHHHHHHHHHSTTPPP--TTSSSEEEEEEEESS---HHHHHHHHHGGGGGEETTTTEE-TT---HHHHHHT-TT--EEEEEEEEETTTTEEEEEEEEES----TT----/---------------------------------------HHHHHHHHHHHHHHHHTTPPPPEE-HHHHHHHHHHHHHHHHHSTTPPP--TTSSSEEEEEEEESS---HHHHHHHHHGGGGGEETTTTEE-TT---HHHHHHT-TT--EEEEEEEEETTTTEEEEEEEEES----TT----

Foldseek 3Di:
DPPPPPPPPPPPPPPPPPPPPPPPPPPPDPPDPDPPPDDPQQVLLQVLLQVLQVVVPADGADEDPVQQVVQAVVQVCCQPPVQRDDDDQPPDQWAKDKDKDAPDDDGSNNVSVVLLVQVVQADQVVGDGHDPRDNVSNLQSNQRVWHYKHKDKDAHDPHRMIMIMMTTPPGDPPPPDGSD/DPPPPPPPPPPPPPPPPPPPPPPPPPPDDPPDPDPPPDDPQQVLLQVLLQVLQVVVPADGADEDPVQQVVQAVVQVCCQPPVQSDDDDQPPDQWAKDKDKDAPDDDGSNNVSVVLLVQVVQADQVVGDGHDPRDNVSNLQSNQRVWHYKHKDKDAHDPHRMIMIMMTTPPGDPDPPDGSD

Radius of gyration: 37.98 Å; Cα contacts (8 Å, |Δi|>4): 577; chains: 2; bounding box: 49×159×159 Å

Sequence (360 aa):
MAYFLFLQFILLSAISSLAYILGQAVPPPPPTAATTPPSRAAQEFLDEHNKARAEVGVGPLTWSSMLAKETSLLVRYQRDKQNCSFANLSSGKYGGNQLWASGMVVTPRMVVDSWVDEKKFYNYANNSCIGDDKCGVYTQIVWKKSIQLGCAQATCSKGPATLTICFYNPPGNVIGEKPYMAYFLFLQFILLSAISSLAYILGQAVPPPPPTAATTPPSRAAQEFLDEHNKARAEVGVGPLTWSSMLAKETSLLVRYQRDKQNCSFANLSSGKYGGNQLWASGMVVTPRMVVDSWVDEKKFYNYANNSCIGDDKCGVYTQIVWKKSIQLGCAQATCSKGPATLTICFYNPPGNVIGEKPY

Organism: Capsicum annuum (NCBI:txid4072)

InterPro domains:
  IPR001283 Cysteine-rich secretory protein-related [PR00837] (111-124)
  IPR001283 Cysteine-rich secretory protein-related [PR00837] (135-151)
  IPR001283 Cysteine-rich secretory protein-related [PR00837] (163-176)
  IPR001283 Cysteine-rich secretory protein-related [PTHR10334] (43-177)
  IPR014044 CAP domain [PF00188] (46-166)
  IPR014044 CAP domain [SM00198] (40-176)
  IPR035940 CAP superfamily [G3DSA:3.40.33.10] (40-180)
  IPR035940 CAP superfamily [SSF55797] (4-180)

Nearest PDB structures (foldseek):
  2dda-assembly4_D  TM=8.499E-01  e=1.413E-11  Pseudechis australis
  6imf-assembly1_A  TM=8.391E-01  e=1.230E-10  Protobothrops flavoviridis
  2ddb-assembly2_B  TM=8.180E-01  e=7.663E-11  Pseudechis porphyriacus
  3mz8-assembly2_B  TM=8.456E-01  e=1.001E-09  Naja atra
  1xta-assembly1_B  TM=8.369E-01  e=1.001E-09  Naja atra

Solvent-accessible surface area (backbone atoms only — not comparable to full-atom values): 20782 Å² total; per-residue (Å²): 137,85,80,77,78,77,78,77,77,76,77,76,76,78,74,75,76,75,75,74,75,73,74,71,74,71,70,72,74,72,76,77,76,76,77,70,74,65,51,72,60,51,46,39,40,51,52,50,46,31,52,60,14,51,75,73,72,32,74,64,63,40,84,30,70,66,41,23,50,53,26,41,51,49,38,45,46,22,43,76,73,44,82,52,43,84,76,85,52,86,81,51,90,39,21,66,44,49,36,39,38,26,63,51,76,86,45,48,53,59,54,49,50,41,29,50,59,24,47,82,32,47,39,75,92,77,66,42,46,47,82,93,47,72,24,64,57,24,43,42,64,41,13,53,78,30,42,32,34,14,53,30,72,32,75,33,82,92,50,75,27,37,40,35,34,35,35,28,38,51,50,45,78,49,86,97,54,67,41,113,136,83,80,75,78,78,77,77,77,77,77,76,75,76,76,76,76,75,74,75,74,72,74,70,74,71,69,72,73,70,74,77,76,76,78,71,74,67,52,72,61,53,47,38,39,50,51,50,45,31,52,58,13,52,74,73,72,31,75,65,62,41,83,30,70,66,41,23,51,53,25,41,53,50,38,45,45,22,43,74,73,47,82,51,44,84,78,85,51,85,82,50,91,38,21,66,43,48,37,40,38,27,66,51,77,85,46,49,52,59,54,48,51,41,29,49,62,23,48,82,32,47,39,74,92,78,64,43,46,46,80,91,48,73,24,65,56,23,42,43,64,41,15,53,78,29,42,32,34,13,53,26,74,32,76,31,81,93,51,75,26,37,40,37,33,36,35,28,38,51,51,44,78,48,86,97,54,68,42,112